Protein AF-A0A2A5VFY0-F1 (afdb_monomer_lite)

Secondary structure (DSSP, 8-state):
---------PPP-------HHHHHHHHHHHHHHHHHHHHHHHHHHHHHHHHHHHHHHHHHHHHHHHHHH-S-HHHHHHHHHHHHHHHHHHTT--SS---SHHHHHHHHHHHHTTTS-HHHHHHHHHHHHHHHH--SPPPHHHHHHHHHHHHHHHHHHHHHTTSSTT---GGG--TTS---PPTTEEE-TTS-EEETT--TT---------

Radius of gyration: 34.94 Å; chains: 1; bounding box: 93×77×106 Å

Structure (mmCIF, N/CA/C/O backbone):
data_AF-A0A2A5VFY0-F1
#
_entry.id   AF-A0A2A5VFY0-F1
#
loop_
_atom_site.group_PDB
_atom_site.id
_atom_site.type_symbol
_atom_site.label_atom_id
_atom_site.label_alt_id
_atom_site.label_comp_id
_atom_site.label_asym_id
_atom_site.label_entity_id
_atom_site.label_seq_id
_atom_site.pdbx_PDB_ins_code
_atom_site.Cartn_x
_atom_site.Cartn_y
_atom_site.Cartn_z
_atom_site.occupancy
_atom_site.B_iso_or_equiv
_atom_site.auth_seq_id
_atom_site.auth_comp_id
_atom_site.auth_asym_id
_atom_site.auth_atom_id
_atom_site.pdbx_PDB_model_num
ATOM 1 N N . LEU A 1 1 ? -60.913 -26.058 77.435 1.00 47.81 1 LEU A N 1
ATOM 2 C CA . LEU A 1 1 ? -60.357 -26.365 76.098 1.00 47.81 1 LEU A CA 1
ATOM 3 C C . LEU A 1 1 ? -60.275 -25.050 75.336 1.00 47.81 1 LEU A C 1
ATOM 5 O O . LEU A 1 1 ? -61.308 -24.524 74.950 1.00 47.81 1 LEU A O 1
ATOM 9 N N . ASN A 1 2 ? -59.082 -24.457 75.262 1.00 54.00 2 ASN A N 1
ATOM 10 C CA . ASN A 1 2 ? -58.844 -23.171 74.606 1.00 54.00 2 ASN A CA 1
ATOM 11 C C . ASN A 1 2 ? -58.402 -23.454 73.166 1.00 54.00 2 ASN A C 1
ATOM 13 O O . ASN A 1 2 ? -57.296 -23.943 72.966 1.00 54.00 2 ASN A O 1
ATOM 17 N N . ASN A 1 3 ? -59.297 -23.241 72.201 1.00 63.09 3 ASN A N 1
ATOM 18 C CA . ASN A 1 3 ? -59.134 -23.693 70.817 1.00 63.09 3 ASN A CA 1
ATOM 19 C C . ASN A 1 3 ? -59.093 -22.502 69.846 1.00 63.09 3 ASN A C 1
ATOM 21 O O . ASN A 1 3 ? -59.850 -22.441 68.879 1.00 63.09 3 ASN A O 1
ATOM 25 N N . THR A 1 4 ? -58.240 -21.518 70.131 1.00 67.94 4 THR A N 1
ATOM 26 C CA . THR A 1 4 ? -57.968 -20.411 69.210 1.00 67.94 4 THR A CA 1
ATOM 27 C C . THR A 1 4 ? -56.942 -20.849 68.157 1.00 67.94 4 THR A C 1
ATOM 29 O O . THR A 1 4 ? -55.832 -21.241 68.521 1.00 67.94 4 THR A O 1
ATOM 32 N N . PRO A 1 5 ? -57.278 -20.807 66.855 1.00 68.50 5 PRO A N 1
ATOM 33 C CA . PRO A 1 5 ? -56.340 -21.166 65.799 1.00 68.50 5 PRO A CA 1
ATOM 34 C C . PRO A 1 5 ? -55.241 -20.102 65.677 1.00 68.50 5 PRO A C 1
ATOM 36 O O . PRO A 1 5 ? -55.524 -18.915 65.517 1.00 68.50 5 PRO A O 1
ATOM 39 N N . VAL A 1 6 ? -53.981 -20.531 65.749 1.00 70.19 6 VAL A N 1
ATOM 40 C CA . VAL A 1 6 ? -52.814 -19.688 65.461 1.00 70.19 6 VAL A CA 1
ATOM 41 C C . VAL A 1 6 ? -52.632 -19.590 63.948 1.00 70.19 6 VAL A C 1
ATOM 43 O O . VAL A 1 6 ? -52.402 -20.589 63.270 1.00 70.19 6 VAL A O 1
ATOM 46 N N . ILE A 1 7 ? -52.782 -18.384 63.404 1.00 70.38 7 ILE A N 1
ATOM 47 C CA . ILE A 1 7 ? -52.588 -18.110 61.977 1.00 70.38 7 ILE A CA 1
ATOM 48 C C . ILE A 1 7 ? -51.090 -17.891 61.748 1.00 70.38 7 ILE A C 1
ATOM 50 O O . ILE A 1 7 ? -50.523 -16.918 62.242 1.00 70.38 7 ILE A O 1
ATOM 54 N N . PHE A 1 8 ? -50.448 -18.801 61.013 1.00 71.50 8 PHE A N 1
ATOM 55 C CA . PHE A 1 8 ? -49.058 -18.646 60.589 1.00 71.50 8 PHE A CA 1
ATOM 56 C C . PHE A 1 8 ? -49.028 -17.743 59.353 1.00 71.50 8 PHE A C 1
ATOM 58 O O . PHE A 1 8 ? -49.395 -18.160 58.254 1.00 71.50 8 PHE A O 1
ATOM 65 N N . LEU A 1 9 ? -48.651 -16.479 59.544 1.00 72.19 9 LEU A N 1
ATOM 66 C CA . LEU A 1 9 ? -48.348 -15.576 58.439 1.00 72.19 9 LEU A CA 1
ATOM 67 C C . LEU A 1 9 ? -47.062 -16.100 57.790 1.00 72.19 9 LEU A C 1
ATOM 69 O O . LEU A 1 9 ? -46.010 -16.089 58.424 1.00 72.19 9 LEU A O 1
ATOM 73 N N . GLY A 1 10 ? -47.170 -16.638 56.572 1.00 70.00 10 GLY A N 1
ATOM 74 C CA . GLY A 1 10 ? -46.010 -17.080 55.800 1.00 70.00 10 GLY A CA 1
ATOM 75 C C . GLY A 1 10 ? -44.975 -15.962 55.682 1.00 70.00 10 GLY A C 1
ATOM 76 O O . GLY A 1 10 ? -45.332 -14.781 55.699 1.00 70.00 10 GLY A O 1
ATOM 77 N N . GLU A 1 11 ? -43.702 -16.349 55.602 1.00 74.44 11 GLU A N 1
ATOM 78 C CA . GLU A 1 11 ? -42.571 -15.428 55.473 1.00 74.44 11 GLU A CA 1
ATOM 79 C C . GLU A 1 11 ? -42.873 -14.383 54.388 1.00 74.44 11 GLU A C 1
ATOM 81 O O . GLU A 1 11 ? -43.399 -14.752 53.329 1.00 74.44 11 GLU A O 1
ATOM 86 N N . PRO A 1 12 ? -42.611 -13.083 54.633 1.00 65.19 12 PRO A N 1
ATOM 87 C CA . PRO A 1 12 ? -42.894 -12.071 53.632 1.00 65.19 12 PRO A CA 1
ATOM 88 C C . PRO A 1 12 ? -42.136 -12.449 52.365 1.00 65.19 12 PRO A C 1
ATOM 90 O O . PRO A 1 12 ? -40.933 -12.705 52.410 1.00 65.19 12 PRO A O 1
ATOM 93 N N . ILE A 1 13 ? -42.846 -12.495 51.239 1.00 62.12 13 ILE A N 1
ATOM 94 C CA . ILE A 1 13 ? -42.215 -12.662 49.936 1.00 62.12 13 ILE A CA 1
ATOM 95 C C . ILE A 1 13 ? -41.353 -11.416 49.751 1.00 62.12 13 ILE A C 1
ATOM 97 O O . ILE A 1 13 ? -41.859 -10.345 49.414 1.00 62.12 13 ILE A O 1
ATOM 101 N N . THR A 1 14 ? -40.060 -11.528 50.040 1.00 60.91 14 THR A N 1
ATOM 102 C CA . THR A 1 14 ? -39.082 -10.507 49.699 1.00 60.91 14 THR A CA 1
ATOM 103 C C . THR A 1 14 ? -38.998 -10.522 48.182 1.00 60.91 14 THR A C 1
ATOM 105 O O . THR A 1 14 ? -38.274 -11.309 47.575 1.00 60.91 14 THR A O 1
ATOM 108 N N . ALA A 1 15 ? -39.832 -9.702 47.538 1.00 60.16 15 ALA A N 1
ATOM 109 C CA . ALA A 1 15 ? -39.662 -9.378 46.135 1.00 60.16 15 ALA A CA 1
ATOM 110 C C . ALA A 1 15 ? -38.224 -8.878 46.012 1.00 60.16 15 ALA A C 1
ATOM 112 O O . ALA A 1 15 ? -37.903 -7.849 46.599 1.00 60.16 15 ALA A O 1
ATOM 113 N N . GLY A 1 16 ? -37.352 -9.678 45.390 1.00 60.25 16 GLY A N 1
ATOM 114 C CA . GLY A 1 16 ? -35.917 -9.431 45.375 1.00 60.25 16 GLY A CA 1
ATOM 115 C C . GLY A 1 16 ? -35.663 -7.998 44.940 1.00 60.25 16 GLY A C 1
ATOM 116 O O . GLY A 1 16 ? -35.864 -7.668 43.772 1.00 60.25 16 GLY A O 1
ATOM 117 N N . GLU A 1 17 ? -35.289 -7.146 45.893 1.00 59.53 17 GLU A N 1
ATOM 118 C CA . GLU A 1 17 ? -34.988 -5.748 45.641 1.00 59.53 17 GLU A CA 1
ATOM 119 C C . GLU A 1 17 ? -33.703 -5.735 44.816 1.00 59.53 17 GLU A C 1
ATOM 121 O O . GLU A 1 17 ? -32.590 -5.736 45.343 1.00 59.53 17 GLU A O 1
ATOM 126 N N . THR A 1 18 ? -33.833 -5.809 43.491 1.00 62.03 18 THR A N 1
ATOM 127 C CA . THR A 1 18 ? -32.711 -5.556 42.599 1.00 62.03 18 THR A CA 1
ATOM 128 C C . THR A 1 18 ? -32.311 -4.112 42.843 1.00 62.03 18 THR A C 1
ATOM 130 O O . THR A 1 18 ? -33.003 -3.187 42.416 1.00 62.03 18 THR A O 1
ATOM 133 N N . SER A 1 19 ? -31.246 -3.936 43.623 1.00 73.94 19 SER A N 1
ATOM 134 C CA . SER A 1 19 ? -30.766 -2.633 44.055 1.00 73.94 19 SER A CA 1
ATOM 135 C C . SER A 1 19 ? -30.613 -1.708 42.849 1.00 73.94 19 SER A C 1
ATOM 137 O O . SER A 1 19 ? -30.007 -2.060 41.841 1.00 73.94 19 SER A O 1
ATOM 139 N N . PHE A 1 20 ? -31.146 -0.493 42.934 1.00 64.25 20 PHE A N 1
ATOM 140 C CA . PHE A 1 20 ? -30.974 0.517 41.887 1.00 64.25 20 PHE A CA 1
ATOM 141 C C . PHE A 1 20 ? -29.488 0.711 41.520 1.00 64.25 20 PHE A C 1
ATOM 143 O O . PHE A 1 20 ? -29.148 0.876 40.350 1.00 64.25 20 PHE A O 1
ATOM 150 N N . TRP A 1 21 ? -28.596 0.547 42.502 1.00 64.88 21 TRP A N 1
ATOM 151 C CA . TRP A 1 21 ? -27.146 0.544 42.325 1.00 64.88 21 TRP A CA 1
ATOM 152 C C . TRP A 1 21 ? -26.624 -0.619 41.476 1.00 64.88 21 TRP A C 1
ATOM 154 O O . TRP A 1 21 ? -25.707 -0.417 40.681 1.00 64.88 21 TRP A O 1
ATOM 164 N N . THR A 1 22 ? -27.192 -1.827 41.591 1.00 80.00 22 THR A N 1
ATOM 165 C CA . THR A 1 22 ? -26.797 -2.955 40.730 1.00 80.00 22 THR A CA 1
ATOM 166 C C . THR A 1 22 ? -27.289 -2.749 39.303 1.00 80.00 22 THR A C 1
ATOM 168 O O . THR A 1 22 ? -26.551 -3.046 38.366 1.00 80.00 22 THR A O 1
ATOM 171 N N . TRP A 1 23 ? -28.471 -2.156 39.117 1.00 75.38 23 TRP A N 1
ATOM 172 C CA . TRP A 1 23 ? -28.968 -1.806 37.786 1.00 75.38 23 TRP A CA 1
ATOM 173 C C . TRP A 1 23 ? -28.123 -0.708 37.123 1.00 75.38 23 TRP A C 1
ATOM 175 O O . TRP A 1 23 ? -27.709 -0.865 35.978 1.00 75.38 23 TRP A O 1
ATOM 185 N N . GLN A 1 24 ? -27.777 0.358 37.852 1.00 73.31 24 GLN A N 1
ATOM 186 C CA . GLN A 1 24 ? -26.871 1.409 37.368 1.00 73.31 24 GLN A CA 1
ATOM 187 C C . GLN A 1 24 ? -25.464 0.881 37.053 1.00 73.31 24 GLN A C 1
ATOM 189 O O . GLN A 1 24 ? -24.884 1.230 36.027 1.00 73.31 24 GLN A O 1
ATOM 194 N N . ALA A 1 25 ? -24.908 0.013 37.901 1.00 76.38 25 ALA A N 1
ATOM 195 C CA . ALA A 1 25 ? -23.610 -0.601 37.638 1.00 76.38 25 ALA A CA 1
ATOM 196 C C . ALA A 1 25 ? -23.648 -1.482 36.378 1.00 76.38 25 ALA A C 1
ATOM 198 O O . ALA A 1 25 ? -22.737 -1.422 35.552 1.00 76.38 25 ALA A O 1
ATOM 199 N N . MET A 1 26 ? -24.721 -2.257 36.187 1.00 75.31 26 MET A N 1
ATOM 200 C CA . MET A 1 26 ? -24.901 -3.089 34.997 1.00 75.31 26 MET A CA 1
ATOM 201 C C . MET A 1 26 ? -25.080 -2.275 33.713 1.00 75.31 26 MET A C 1
ATOM 203 O O . MET A 1 26 ? -24.541 -2.665 32.677 1.00 75.31 26 MET A O 1
ATOM 207 N N . THR A 1 27 ? -25.797 -1.150 33.753 1.00 76.44 27 THR A N 1
ATOM 208 C CA . THR A 1 27 ? -25.961 -0.291 32.571 1.00 76.44 27 THR A CA 1
ATOM 209 C C . THR A 1 27 ? -24.651 0.390 32.186 1.00 76.44 27 THR A C 1
ATOM 211 O O . THR A 1 27 ? -24.287 0.365 31.011 1.00 76.44 27 THR A O 1
ATOM 214 N N . ILE A 1 28 ? -23.892 0.916 33.153 1.00 80.81 28 ILE A N 1
ATOM 215 C CA . ILE A 1 28 ? -22.564 1.504 32.906 1.00 80.81 28 ILE A CA 1
ATOM 216 C C . ILE A 1 28 ? -21.605 0.453 32.335 1.00 80.81 28 ILE A C 1
ATOM 218 O O . ILE A 1 28 ? -20.920 0.720 31.347 1.00 80.81 28 ILE A O 1
ATOM 222 N N . LEU A 1 29 ? -21.591 -0.758 32.904 1.00 85.56 29 LEU A N 1
ATOM 223 C CA . LEU A 1 29 ? -20.788 -1.871 32.395 1.00 85.56 29 LEU A CA 1
ATOM 224 C C . LEU A 1 29 ? -21.187 -2.240 30.957 1.00 85.56 29 LEU A C 1
ATOM 226 O O . LEU A 1 29 ? -20.320 -2.430 30.106 1.00 85.56 29 LEU A O 1
ATOM 230 N N . GLY A 1 30 ? -22.489 -2.309 30.671 1.00 79.88 30 GLY A N 1
ATOM 231 C CA . GLY A 1 30 ? -23.007 -2.597 29.333 1.00 79.88 30 GLY A CA 1
ATOM 232 C C . GLY A 1 30 ? -22.590 -1.544 28.304 1.00 79.88 30 GLY A C 1
ATOM 233 O O . GLY A 1 30 ? -22.134 -1.891 27.214 1.00 79.88 30 GLY A O 1
ATOM 234 N N . ILE A 1 31 ? -22.663 -0.262 28.670 1.00 82.75 31 ILE A N 1
ATOM 235 C CA . ILE A 1 31 ? -22.201 0.845 27.824 1.00 82.75 31 ILE A CA 1
ATOM 236 C C . ILE A 1 31 ? -20.687 0.741 27.598 1.00 82.75 31 ILE A C 1
ATOM 238 O O . ILE A 1 31 ? -20.243 0.789 26.450 1.00 82.75 31 ILE A O 1
ATOM 242 N N . ALA A 1 32 ? -19.893 0.526 28.649 1.00 78.62 32 ALA A N 1
ATOM 243 C CA . ALA A 1 32 ? -18.441 0.393 28.539 1.00 78.62 32 ALA A CA 1
ATOM 244 C C . ALA A 1 32 ? -18.028 -0.780 27.632 1.00 78.62 32 ALA A C 1
ATOM 246 O O . ALA A 1 32 ? -17.171 -0.618 26.761 1.00 78.62 32 ALA A O 1
ATOM 247 N N . LEU A 1 33 ? -18.681 -1.939 27.771 1.00 83.00 33 LEU A N 1
ATOM 248 C CA . LEU A 1 33 ? -18.460 -3.097 26.902 1.00 83.00 33 LEU A CA 1
ATOM 249 C C . LEU A 1 33 ? -18.851 -2.813 25.450 1.00 83.00 33 LEU A C 1
ATOM 251 O O . LEU A 1 33 ? -18.141 -3.235 24.540 1.00 83.00 33 LEU A O 1
ATOM 255 N N . SER A 1 34 ? -19.934 -2.066 25.215 1.00 72.62 34 SER A N 1
ATOM 256 C CA . SER A 1 34 ? -20.339 -1.684 23.859 1.00 72.62 34 SER A CA 1
ATOM 257 C C . SER A 1 34 ? -19.299 -0.786 23.177 1.00 72.62 34 SER A C 1
ATOM 259 O O . SER A 1 34 ? -18.923 -1.043 22.033 1.00 72.62 34 SER A O 1
ATOM 261 N N . PHE A 1 35 ? -18.750 0.201 23.896 1.00 76.94 35 PHE A N 1
ATOM 262 C CA . PHE A 1 35 ? -17.676 1.051 23.384 1.00 76.94 35 PHE A CA 1
ATOM 263 C C . PHE A 1 35 ? -16.393 0.256 23.146 1.00 76.94 35 PHE A C 1
ATOM 265 O O . PHE A 1 35 ? -15.783 0.402 22.090 1.00 76.94 35 PHE A O 1
ATOM 272 N N . ALA A 1 36 ? -16.011 -0.628 24.069 1.00 75.69 36 ALA A N 1
ATOM 273 C CA . ALA A 1 36 ? -14.854 -1.501 23.891 1.00 75.69 36 ALA A CA 1
ATOM 274 C C . ALA A 1 36 ? -15.006 -2.411 22.659 1.00 75.69 36 ALA A C 1
ATOM 276 O O . ALA A 1 36 ? -14.057 -2.571 21.893 1.00 75.69 36 ALA A O 1
ATOM 277 N N . ALA A 1 37 ? -16.203 -2.955 22.420 1.00 79.44 37 ALA A N 1
ATOM 278 C CA . ALA A 1 37 ? -16.493 -3.768 21.243 1.00 79.44 37 ALA A CA 1
ATOM 279 C C . ALA A 1 37 ? -16.437 -2.951 19.943 1.00 79.44 37 ALA A C 1
ATOM 281 O O . ALA A 1 37 ? -15.860 -3.414 18.961 1.00 79.44 37 ALA A O 1
ATOM 282 N N . LEU A 1 38 ? -16.980 -1.728 19.932 1.00 76.81 38 LEU A N 1
ATOM 283 C CA . LEU A 1 38 ? -16.901 -0.828 18.777 1.00 76.81 38 LEU A CA 1
ATOM 284 C C . LEU A 1 38 ? -15.455 -0.432 18.468 1.00 76.81 38 LEU A C 1
ATOM 286 O O . LEU A 1 38 ? -15.021 -0.556 17.324 1.00 76.81 38 LEU A O 1
ATOM 290 N N . ILE A 1 39 ? -14.690 -0.021 19.481 1.00 79.38 39 ILE A N 1
ATOM 291 C CA . ILE A 1 39 ? -13.267 0.311 19.339 1.00 79.38 39 ILE A CA 1
ATOM 292 C C . ILE A 1 39 ? -12.493 -0.915 18.852 1.00 79.38 39 ILE A C 1
ATOM 294 O O . ILE A 1 39 ? -11.732 -0.808 17.895 1.00 79.38 39 ILE A O 1
ATOM 298 N N . GLY A 1 40 ? -12.729 -2.089 19.440 1.00 74.56 40 GLY A N 1
ATOM 299 C CA . GLY A 1 40 ? -12.111 -3.345 19.018 1.00 74.56 40 GLY A CA 1
ATOM 300 C C . GLY A 1 40 ? -12.443 -3.711 17.570 1.00 74.56 40 GLY A C 1
ATOM 301 O O . GLY A 1 40 ? -11.553 -4.098 16.816 1.00 74.56 40 GLY A O 1
ATOM 302 N N . ALA A 1 41 ? -13.693 -3.523 17.140 1.00 74.88 41 ALA A N 1
ATOM 303 C CA . ALA A 1 41 ? -14.114 -3.757 15.762 1.00 74.88 41 ALA A CA 1
ATOM 304 C C . ALA A 1 41 ? -13.451 -2.777 14.780 1.00 74.88 41 ALA A C 1
ATOM 306 O O . ALA A 1 41 ? -12.991 -3.198 13.717 1.00 74.88 41 ALA A O 1
ATOM 307 N N . ILE A 1 42 ? -13.360 -1.493 15.139 1.00 71.94 42 ILE A N 1
ATOM 308 C CA . ILE A 1 42 ? -12.667 -0.468 14.346 1.00 71.94 42 ILE A CA 1
ATOM 309 C C . ILE A 1 42 ? -11.168 -0.787 14.267 1.00 71.94 42 ILE A C 1
ATOM 311 O O . ILE A 1 42 ? -10.605 -0.822 13.176 1.00 71.94 42 ILE A O 1
ATOM 315 N N . MET A 1 43 ? -10.523 -1.100 15.395 1.00 73.38 43 MET A N 1
ATOM 316 C CA . MET A 1 43 ? -9.111 -1.490 15.444 1.00 73.38 43 MET A CA 1
ATOM 317 C C . MET A 1 43 ? -8.833 -2.738 14.609 1.00 73.38 43 MET A C 1
ATOM 319 O O . MET A 1 43 ? -7.844 -2.773 13.883 1.00 73.38 43 MET A O 1
ATOM 323 N N . TYR A 1 44 ? -9.704 -3.746 14.675 1.00 73.56 44 TYR A N 1
ATOM 324 C CA . TYR A 1 44 ? -9.566 -4.965 13.885 1.00 73.56 44 TYR A CA 1
ATOM 325 C C . TYR A 1 44 ? -9.677 -4.686 12.383 1.00 73.56 44 TYR A C 1
ATOM 327 O O . TYR A 1 44 ? -8.837 -5.153 11.612 1.00 73.56 44 TYR A O 1
ATOM 335 N N . ARG A 1 45 ? -10.662 -3.881 11.960 1.00 71.50 45 ARG A N 1
ATOM 336 C CA . ARG A 1 45 ? -10.788 -3.446 10.558 1.00 71.50 45 ARG A CA 1
ATOM 337 C C . ARG A 1 45 ? -9.532 -2.705 10.100 1.00 71.50 45 ARG A C 1
ATOM 339 O O . ARG A 1 45 ? -8.914 -3.118 9.121 1.00 71.50 45 ARG A O 1
ATOM 346 N N . ASN A 1 46 ? -9.088 -1.722 10.878 1.00 67.75 46 ASN A N 1
ATOM 347 C CA . ASN A 1 46 ? -7.888 -0.939 10.584 1.00 67.75 46 ASN A CA 1
ATOM 348 C C . ASN A 1 46 ? -6.619 -1.809 10.537 1.00 67.75 46 ASN A C 1
ATOM 350 O O . ASN A 1 46 ? -5.751 -1.591 9.697 1.00 67.75 46 ASN A O 1
ATOM 354 N N . TYR A 1 47 ? -6.491 -2.812 11.411 1.00 71.31 47 TYR A N 1
ATOM 355 C CA . TYR A 1 47 ? -5.360 -3.745 11.417 1.00 71.31 47 TYR A CA 1
ATOM 356 C C . TYR A 1 47 ? -5.319 -4.598 10.143 1.00 71.31 47 TYR A C 1
ATOM 358 O O . TYR A 1 47 ? -4.267 -4.757 9.518 1.00 71.31 47 TYR A O 1
ATOM 366 N N . VAL A 1 48 ? -6.475 -5.122 9.726 1.00 71.06 48 VAL A N 1
ATOM 367 C CA . VAL A 1 48 ? -6.595 -5.919 8.500 1.00 71.06 48 VAL A CA 1
ATOM 368 C C . VAL A 1 48 ? -6.310 -5.070 7.259 1.00 71.06 48 VAL A C 1
ATOM 370 O O . VAL A 1 48 ? -5.658 -5.563 6.337 1.00 71.06 48 VAL A O 1
ATOM 373 N N . GLU A 1 49 ? -6.751 -3.813 7.233 1.00 67.88 49 GLU A N 1
ATOM 374 C CA . GLU A 1 49 ? -6.467 -2.865 6.149 1.00 67.88 49 GLU A CA 1
ATOM 375 C C . GLU A 1 49 ? -4.978 -2.503 6.075 1.00 67.88 49 GLU A C 1
ATOM 377 O O . GLU A 1 49 ? -4.369 -2.655 5.015 1.00 67.88 49 GLU A O 1
ATOM 382 N N . ARG A 1 50 ? -4.341 -2.165 7.205 1.00 69.12 50 ARG A N 1
ATOM 383 C CA . ARG A 1 50 ? -2.895 -1.869 7.275 1.00 69.12 50 ARG A CA 1
ATOM 384 C C . ARG A 1 50 ? -2.041 -3.013 6.739 1.00 69.12 50 ARG A C 1
ATOM 386 O O . ARG A 1 50 ? -1.162 -2.799 5.908 1.00 69.12 50 ARG A O 1
ATOM 393 N N . ARG A 1 51 ? -2.349 -4.252 7.138 1.00 74.69 51 ARG A N 1
ATOM 394 C CA . ARG A 1 51 ? -1.611 -5.444 6.689 1.00 74.69 51 ARG A CA 1
ATOM 395 C C . ARG A 1 51 ? -1.715 -5.671 5.178 1.00 74.69 51 ARG A C 1
ATOM 397 O O . ARG A 1 51 ? -0.860 -6.336 4.601 1.00 74.69 51 ARG A O 1
ATOM 404 N N . ARG A 1 52 ? -2.778 -5.192 4.524 1.00 74.06 52 ARG A N 1
ATOM 405 C CA . ARG A 1 52 ? -2.925 -5.293 3.062 1.00 74.06 52 ARG A CA 1
ATOM 406 C C . ARG A 1 52 ? -1.995 -4.310 2.362 1.00 74.06 52 ARG A C 1
ATOM 408 O O . ARG A 1 52 ? -1.263 -4.727 1.471 1.00 74.06 52 ARG A O 1
ATOM 415 N N . ILE A 1 53 ? -1.998 -3.056 2.801 1.00 76.38 53 ILE A N 1
ATOM 416 C CA . ILE A 1 53 ? -1.184 -1.992 2.202 1.00 76.38 53 ILE A CA 1
ATOM 417 C C . ILE A 1 53 ? 0.310 -2.287 2.400 1.00 76.38 53 ILE A C 1
ATOM 419 O O . ILE A 1 53 ? 1.099 -2.105 1.483 1.00 76.38 53 ILE A O 1
ATOM 423 N N . GLU A 1 54 ? 0.700 -2.840 3.550 1.00 80.88 54 GLU A N 1
ATOM 424 C CA . GLU A 1 54 ? 2.096 -3.193 3.842 1.00 80.88 54 GLU A CA 1
ATOM 425 C C . GLU A 1 54 ? 2.652 -4.291 2.916 1.00 80.88 54 GLU A C 1
ATOM 427 O O . GLU A 1 54 ? 3.765 -4.175 2.406 1.00 80.88 54 GLU A O 1
ATOM 432 N N . ILE A 1 55 ? 1.864 -5.335 2.628 1.00 83.12 55 ILE A N 1
ATOM 433 C CA . ILE A 1 55 ? 2.272 -6.396 1.688 1.00 83.12 55 ILE A CA 1
ATOM 434 C C . ILE A 1 55 ? 2.345 -5.850 0.257 1.00 83.12 55 ILE A C 1
ATOM 436 O O . ILE A 1 55 ? 3.275 -6.175 -0.479 1.00 83.12 55 ILE A O 1
ATOM 440 N N . LEU A 1 56 ? 1.385 -5.005 -0.128 1.00 83.94 56 LEU A N 1
ATOM 441 C CA . LEU A 1 56 ? 1.366 -4.361 -1.439 1.00 83.94 56 LEU A CA 1
ATOM 442 C C . LEU A 1 56 ? 2.589 -3.456 -1.637 1.00 83.94 56 LEU A C 1
ATOM 444 O O . LEU A 1 56 ? 3.260 -3.543 -2.666 1.00 83.94 56 LEU A O 1
ATOM 448 N N . ARG A 1 57 ? 2.940 -2.668 -0.611 1.00 85.12 57 ARG A N 1
ATOM 449 C CA . ARG A 1 57 ? 4.182 -1.890 -0.573 1.00 85.12 57 ARG A CA 1
ATOM 450 C C . ARG A 1 57 ? 5.403 -2.785 -0.734 1.00 85.12 57 ARG A C 1
ATOM 452 O O . ARG A 1 57 ? 6.299 -2.423 -1.489 1.00 85.12 57 ARG A O 1
ATOM 459 N N . GLY A 1 58 ? 5.432 -3.941 -0.071 1.00 86.12 58 GLY A N 1
ATOM 460 C CA . GLY A 1 58 ? 6.497 -4.937 -0.215 1.00 86.12 58 GLY A CA 1
ATOM 461 C C . GLY A 1 58 ? 6.710 -5.373 -1.667 1.00 86.12 58 GLY A C 1
ATOM 462 O O . GLY A 1 58 ? 7.808 -5.226 -2.190 1.00 86.12 58 GLY A O 1
ATOM 463 N N . ILE A 1 59 ? 5.646 -5.798 -2.357 1.00 86.44 59 ILE A N 1
ATOM 464 C CA . ILE A 1 59 ? 5.713 -6.240 -3.766 1.00 86.44 59 ILE A CA 1
ATOM 465 C C . ILE A 1 59 ? 6.222 -5.122 -4.686 1.00 86.44 59 ILE A C 1
ATOM 467 O O . ILE A 1 59 ? 7.070 -5.356 -5.553 1.00 86.44 59 ILE A O 1
ATOM 471 N N . LEU A 1 60 ? 5.719 -3.899 -4.499 1.00 86.81 60 LEU A N 1
ATOM 472 C CA . LEU A 1 60 ? 6.137 -2.746 -5.297 1.00 86.81 60 LEU A CA 1
ATOM 473 C C . LEU A 1 60 ? 7.590 -2.345 -4.999 1.00 86.81 60 LEU A C 1
ATOM 475 O O . LEU A 1 60 ? 8.337 -2.025 -5.921 1.00 86.81 60 LEU A O 1
ATOM 479 N N . THR A 1 61 ? 8.027 -2.446 -3.741 1.00 90.25 61 THR A N 1
ATOM 480 C CA . THR A 1 61 ? 9.413 -2.169 -3.325 1.00 90.25 61 THR A CA 1
ATOM 481 C C . THR A 1 61 ? 10.387 -3.196 -3.899 1.00 90.25 61 THR A C 1
ATOM 483 O O . THR A 1 61 ? 11.432 -2.820 -4.426 1.00 90.25 61 THR A O 1
ATOM 486 N N . ASP A 1 62 ? 10.031 -4.479 -3.874 1.00 89.44 62 ASP A N 1
ATOM 487 C CA . ASP A 1 62 ? 10.837 -5.551 -4.465 1.00 89.44 62 ASP A CA 1
ATOM 488 C C . ASP A 1 62 ? 10.987 -5.362 -5.977 1.00 89.44 62 ASP A C 1
ATOM 490 O O . ASP A 1 62 ? 12.066 -5.554 -6.544 1.00 89.44 62 ASP A O 1
ATOM 494 N N . SER A 1 63 ? 9.907 -4.938 -6.632 1.00 88.25 63 SER A N 1
ATOM 495 C CA . SER A 1 63 ? 9.893 -4.653 -8.068 1.00 88.25 63 SER A CA 1
ATOM 496 C C . SER A 1 63 ? 10.747 -3.431 -8.402 1.00 88.25 63 SER A C 1
ATOM 498 O O . SER A 1 63 ? 11.541 -3.481 -9.336 1.00 88.25 63 SER A O 1
ATOM 500 N N . LEU A 1 64 ? 10.670 -2.370 -7.592 1.00 89.25 64 LEU A N 1
ATOM 501 C CA . LEU A 1 64 ? 11.528 -1.192 -7.709 1.00 89.25 64 LEU A CA 1
ATOM 502 C C . LEU A 1 64 ? 13.012 -1.552 -7.556 1.00 89.25 64 LEU A C 1
ATOM 504 O O . LEU A 1 64 ? 13.846 -1.095 -8.335 1.00 89.25 64 LEU A O 1
ATOM 508 N N . MET A 1 65 ? 13.353 -2.371 -6.559 1.00 88.25 65 MET A N 1
ATOM 509 C CA . MET A 1 65 ? 14.729 -2.825 -6.341 1.00 88.25 65 MET A CA 1
ATOM 510 C C . MET A 1 65 ? 15.226 -3.684 -7.505 1.00 88.25 65 MET A C 1
ATOM 512 O O . MET A 1 65 ? 16.343 -3.489 -7.979 1.00 88.25 65 MET A O 1
ATOM 516 N N . SER A 1 66 ? 14.375 -4.576 -8.013 1.00 86.62 66 SER A N 1
ATOM 517 C CA . SER A 1 66 ? 14.674 -5.401 -9.188 1.00 86.62 66 SER A CA 1
ATOM 518 C C . SER A 1 66 ? 14.893 -4.541 -10.435 1.00 86.62 66 SER A C 1
ATOM 520 O O . SER A 1 66 ? 15.802 -4.809 -11.213 1.00 86.62 66 SER A O 1
ATOM 522 N N . LEU A 1 67 ? 14.124 -3.463 -10.599 1.00 85.38 67 LEU A N 1
ATOM 523 C CA . LEU A 1 67 ? 14.228 -2.558 -11.744 1.00 85.38 67 LEU A CA 1
ATOM 524 C C . LEU A 1 67 ? 15.501 -1.703 -11.699 1.00 85.38 67 LEU A C 1
ATOM 526 O O . LEU A 1 67 ? 16.066 -1.368 -12.734 1.00 85.38 67 LEU A O 1
ATOM 530 N N . LYS A 1 68 ? 15.970 -1.371 -10.492 1.00 84.88 68 LYS A N 1
ATOM 531 C CA . LYS A 1 68 ? 17.250 -0.682 -10.280 1.00 84.88 68 LYS A CA 1
ATOM 532 C C . LYS A 1 68 ? 18.459 -1.590 -10.506 1.00 84.88 68 LYS A C 1
ATOM 534 O O . LYS A 1 68 ? 19.517 -1.093 -10.874 1.00 84.88 68 LYS A O 1
ATOM 539 N N . ALA A 1 69 ? 18.318 -2.888 -10.236 1.00 83.88 69 ALA A N 1
ATOM 540 C CA . ALA A 1 69 ? 19.413 -3.854 -10.297 1.00 83.88 69 ALA A CA 1
ATOM 541 C C . ALA A 1 69 ? 19.518 -4.589 -11.642 1.00 83.88 69 ALA A C 1
ATOM 543 O O . ALA A 1 69 ? 20.612 -5.000 -12.024 1.00 83.88 69 ALA A O 1
ATOM 544 N N . SER A 1 70 ? 18.398 -4.798 -12.336 1.00 71.06 70 SER A N 1
ATOM 545 C CA . SER A 1 70 ? 18.346 -5.582 -13.571 1.00 71.06 70 SER A CA 1
ATOM 546 C C . SER A 1 70 ? 18.431 -4.703 -14.816 1.00 71.06 70 SER A C 1
ATOM 548 O O . SER A 1 70 ? 17.968 -3.564 -14.843 1.00 71.06 70 SER A O 1
ATOM 550 N N . ASN A 1 71 ? 19.010 -5.272 -15.873 1.00 70.12 71 ASN A N 1
ATOM 551 C CA . ASN A 1 71 ? 18.950 -4.697 -17.215 1.00 70.12 71 ASN A CA 1
ATOM 552 C C . ASN A 1 71 ? 17.713 -5.191 -17.997 1.00 70.12 71 ASN A C 1
ATOM 554 O O . ASN A 1 71 ? 17.433 -4.707 -19.088 1.00 70.12 71 ASN A O 1
ATOM 558 N N . GLU A 1 72 ? 16.962 -6.147 -17.437 1.00 78.06 72 GLU A N 1
ATOM 559 C CA . GLU A 1 72 ? 15.775 -6.758 -18.042 1.00 78.06 72 GLU A CA 1
ATOM 560 C C . GLU A 1 72 ? 14.497 -6.102 -17.498 1.00 78.06 72 GLU A C 1
ATOM 562 O O . GLU A 1 72 ? 13.796 -6.621 -16.622 1.00 78.06 72 GLU A O 1
ATOM 567 N N . TYR A 1 73 ? 14.199 -4.914 -18.032 1.00 78.19 73 TYR A N 1
ATOM 568 C CA . TYR A 1 73 ? 13.019 -4.121 -17.671 1.00 78.19 73 TYR A CA 1
ATOM 569 C C . TYR A 1 73 ? 11.717 -4.920 -17.816 1.00 78.19 73 TYR A C 1
ATOM 571 O O . TYR A 1 73 ? 10.920 -4.982 -16.880 1.00 78.19 73 TYR A O 1
ATOM 579 N N . ILE A 1 74 ? 11.504 -5.543 -18.983 1.00 77.56 74 ILE A N 1
ATOM 580 C CA . ILE A 1 74 ? 10.226 -6.186 -19.330 1.00 77.56 74 ILE A CA 1
ATOM 581 C C . ILE A 1 74 ? 9.962 -7.352 -18.381 1.00 77.56 74 ILE A C 1
ATOM 583 O O . ILE A 1 74 ? 8.858 -7.483 -17.852 1.00 77.56 74 ILE A O 1
ATOM 587 N N . GLU A 1 75 ? 10.987 -8.160 -18.104 1.00 82.31 75 GLU A N 1
ATOM 588 C CA . GLU A 1 75 ? 10.876 -9.278 -17.171 1.00 82.31 75 GLU A CA 1
ATOM 589 C C . GLU A 1 75 ? 10.502 -8.789 -15.766 1.00 82.31 75 GLU A C 1
ATOM 591 O O . GLU A 1 75 ? 9.583 -9.329 -15.141 1.00 82.31 75 GLU A O 1
ATOM 596 N N . THR A 1 76 ? 11.154 -7.726 -15.289 1.00 85.06 76 THR A N 1
ATOM 597 C CA . THR A 1 76 ? 10.885 -7.149 -13.968 1.00 85.06 76 THR A CA 1
ATOM 598 C C . THR A 1 76 ? 9.465 -6.598 -13.856 1.00 85.06 76 THR A C 1
ATOM 600 O O . THR A 1 76 ? 8.763 -6.897 -12.885 1.00 85.06 76 THR A O 1
ATOM 603 N N . ILE A 1 77 ? 9.007 -5.835 -14.851 1.00 81.69 77 ILE A N 1
ATOM 604 C CA . ILE A 1 77 ? 7.643 -5.293 -14.887 1.00 81.69 77 ILE A CA 1
ATOM 605 C C . ILE A 1 77 ? 6.620 -6.432 -14.963 1.00 81.69 77 ILE A C 1
ATOM 607 O O . ILE A 1 77 ? 5.646 -6.454 -14.207 1.00 81.69 77 ILE A O 1
ATOM 611 N N . PHE A 1 78 ? 6.869 -7.454 -15.779 1.00 80.69 78 PHE A N 1
ATOM 612 C CA . PHE A 1 78 ? 5.973 -8.603 -15.881 1.00 80.69 78 PHE A CA 1
ATOM 613 C C . PHE A 1 78 ? 5.953 -9.457 -14.602 1.00 80.69 78 PHE A C 1
ATOM 615 O O . PHE A 1 78 ? 4.918 -10.017 -14.222 1.00 80.69 78 PHE A O 1
ATOM 622 N N . LYS A 1 79 ? 7.081 -9.556 -13.893 1.00 85.31 79 LYS A N 1
ATOM 623 C CA . LYS A 1 79 ? 7.153 -10.180 -12.567 1.00 85.31 79 LYS A CA 1
ATOM 624 C C . LYS A 1 79 ? 6.337 -9.391 -11.543 1.00 85.31 79 LYS A C 1
ATOM 626 O O . LYS A 1 79 ? 5.518 -10.004 -10.859 1.00 85.31 79 LYS A O 1
ATOM 631 N N . CYS A 1 80 ? 6.501 -8.068 -11.491 1.00 84.69 80 CYS A N 1
ATOM 632 C CA . CYS A 1 80 ? 5.706 -7.175 -10.644 1.00 84.69 80 CYS A CA 1
ATOM 633 C C . CYS A 1 80 ? 4.204 -7.404 -10.858 1.00 84.69 80 CYS A C 1
ATOM 635 O O . CYS A 1 80 ? 3.473 -7.691 -9.910 1.00 84.69 80 CYS A O 1
ATOM 637 N N . TYR A 1 81 ? 3.766 -7.398 -12.120 1.00 82.25 81 TYR A N 1
ATOM 638 C CA . TYR A 1 81 ? 2.384 -7.686 -12.504 1.00 82.25 81 TYR A CA 1
ATOM 639 C C . TYR A 1 81 ? 1.887 -9.031 -11.948 1.00 82.25 81 TYR A C 1
ATOM 641 O O . TYR A 1 81 ? 0.851 -9.091 -11.282 1.00 82.25 81 TYR A O 1
ATOM 649 N N . LYS A 1 82 ? 2.638 -10.121 -12.161 1.00 83.00 82 LYS A N 1
ATOM 650 C CA . LYS A 1 82 ? 2.261 -11.459 -11.667 1.00 83.00 82 LYS A CA 1
ATOM 651 C C . LYS A 1 82 ? 2.147 -11.502 -10.143 1.00 83.00 82 LYS A C 1
ATOM 653 O O . LYS A 1 82 ? 1.230 -12.141 -9.620 1.00 83.00 82 LYS A O 1
ATOM 658 N N . ASP A 1 83 ? 3.062 -10.847 -9.437 1.00 86.69 83 ASP A N 1
ATOM 659 C CA . ASP A 1 83 ? 3.076 -10.813 -7.975 1.00 86.69 83 ASP A CA 1
ATOM 660 C C . ASP A 1 83 ? 1.878 -10.008 -7.430 1.00 86.69 83 ASP A C 1
ATOM 662 O O . ASP A 1 83 ? 1.197 -10.470 -6.508 1.00 86.69 83 ASP A O 1
ATOM 666 N N . LEU A 1 84 ? 1.516 -8.892 -8.074 1.00 82.38 84 LEU A N 1
ATOM 667 C CA . LEU A 1 84 ? 0.306 -8.121 -7.764 1.00 82.38 84 LEU A CA 1
ATOM 668 C C . LEU A 1 84 ? -0.976 -8.928 -8.002 1.00 82.38 84 LEU A C 1
ATOM 670 O O . LEU A 1 84 ? -1.827 -9.019 -7.116 1.00 82.38 84 LEU A O 1
ATOM 674 N N . VAL A 1 85 ? -1.098 -9.593 -9.155 1.00 79.12 85 VAL A N 1
ATOM 675 C CA . VAL A 1 85 ? -2.256 -10.449 -9.467 1.00 79.12 85 VAL A CA 1
ATOM 676 C C . VAL A 1 85 ? -2.407 -11.574 -8.437 1.00 79.12 85 VAL A C 1
ATOM 678 O O . VAL A 1 85 ? -3.513 -11.840 -7.957 1.00 79.12 85 VAL A O 1
ATOM 681 N N . ARG A 1 86 ? -1.310 -12.232 -8.040 1.00 82.44 86 ARG A N 1
ATOM 682 C CA . ARG A 1 86 ? -1.328 -13.265 -6.987 1.00 82.44 86 ARG A CA 1
ATOM 683 C C . ARG A 1 86 ? -1.800 -12.701 -5.650 1.00 82.44 86 ARG A C 1
ATOM 685 O O . ARG A 1 86 ? -2.645 -13.316 -4.994 1.00 82.44 86 ARG A O 1
ATOM 692 N N . PHE A 1 87 ? -1.283 -11.539 -5.260 1.00 82.25 87 PHE A N 1
ATOM 693 C CA . PHE A 1 87 ? -1.660 -10.877 -4.017 1.00 82.25 87 PHE A CA 1
ATOM 694 C C . PHE A 1 87 ? -3.153 -10.545 -3.990 1.00 82.25 87 PHE A C 1
ATOM 696 O O . PHE A 1 87 ? -3.860 -10.931 -3.055 1.00 82.25 87 PHE A O 1
ATOM 703 N N . PHE A 1 88 ? -3.668 -9.918 -5.040 1.00 76.94 88 PHE A N 1
ATOM 704 C CA . PHE A 1 88 ? -5.070 -9.530 -5.108 1.00 76.94 88 PHE A CA 1
ATOM 705 C C . PHE A 1 88 ? -6.026 -10.734 -5.151 1.00 76.94 88 PHE A C 1
ATOM 707 O O . PHE A 1 88 ? -7.061 -10.724 -4.475 1.00 76.94 88 PHE A O 1
ATOM 714 N N . ARG A 1 89 ? -5.645 -11.827 -5.830 1.00 75.50 89 ARG A N 1
ATOM 715 C CA . ARG A 1 89 ? -6.374 -13.109 -5.774 1.00 75.50 89 ARG A CA 1
ATOM 716 C C . ARG A 1 89 ? -6.431 -13.682 -4.363 1.00 75.50 89 ARG A C 1
ATOM 718 O O . ARG A 1 89 ? -7.500 -14.096 -3.920 1.00 75.50 89 ARG A O 1
ATOM 725 N N . SER A 1 90 ? -5.311 -13.677 -3.638 1.00 75.69 90 SER A N 1
ATOM 726 C CA . SER A 1 90 ? -5.249 -14.206 -2.265 1.00 75.69 90 SER A 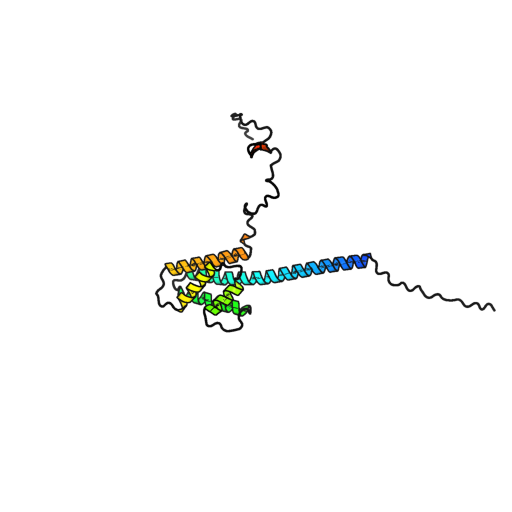CA 1
ATOM 727 C C . SER A 1 90 ? -6.169 -13.465 -1.284 1.00 75.69 90 SER A C 1
ATOM 729 O O . SER A 1 90 ? -6.573 -14.016 -0.263 1.00 75.69 90 SER A O 1
ATOM 731 N N . ARG A 1 91 ? -6.530 -12.215 -1.601 1.00 70.00 91 ARG A N 1
ATOM 732 C CA . ARG A 1 91 ? -7.377 -11.351 -0.770 1.00 70.00 91 ARG A CA 1
ATOM 733 C C . ARG A 1 91 ? -8.858 -11.370 -1.152 1.00 70.00 91 ARG A C 1
ATOM 735 O O . ARG A 1 91 ? -9.637 -10.657 -0.528 1.00 70.00 91 ARG A O 1
ATOM 742 N N . GLY A 1 92 ? -9.254 -12.179 -2.137 1.00 67.19 92 GLY A N 1
ATOM 743 C CA . GLY A 1 92 ? -10.650 -12.308 -2.563 1.00 67.19 92 GLY A CA 1
ATOM 744 C C . GLY A 1 92 ? -11.195 -11.097 -3.327 1.00 6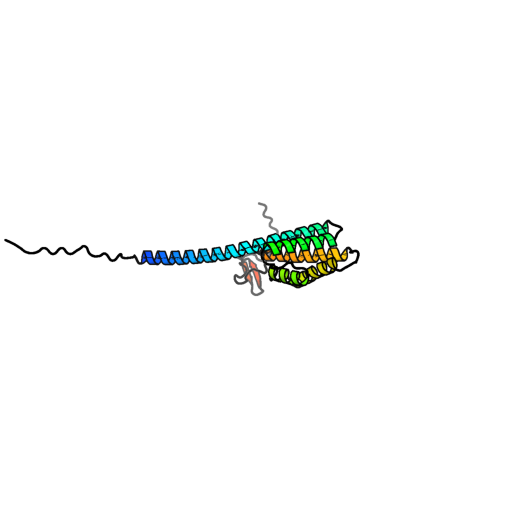7.19 92 GLY A C 1
ATOM 745 O O . GLY A 1 92 ? -12.389 -11.058 -3.609 1.00 67.19 92 GLY A O 1
ATOM 746 N N . ALA A 1 93 ? -10.338 -10.137 -3.694 1.00 61.41 93 ALA A N 1
ATOM 747 C CA . ALA A 1 93 ? -10.713 -9.000 -4.538 1.00 61.41 93 ALA A CA 1
ATOM 748 C C . ALA A 1 93 ? -10.925 -9.396 -6.007 1.00 61.41 93 ALA A C 1
ATOM 750 O O . ALA A 1 93 ? -11.457 -8.617 -6.786 1.00 61.41 93 ALA A O 1
ATOM 751 N N . MET A 1 94 ? -10.536 -10.617 -6.386 1.00 64.94 94 MET A N 1
ATOM 752 C CA . MET A 1 94 ? -10.588 -11.096 -7.764 1.00 64.94 94 MET A CA 1
ATOM 753 C C . MET A 1 94 ? -11.371 -12.412 -7.840 1.00 64.94 94 MET A C 1
ATOM 755 O O . MET A 1 94 ? -10.931 -13.431 -7.306 1.00 64.94 94 MET A O 1
ATOM 759 N N . LYS A 1 95 ? -12.541 -12.402 -8.496 1.00 55.06 95 LYS A N 1
ATOM 760 C CA . LYS A 1 95 ? -13.419 -13.585 -8.664 1.00 55.06 95 LYS A CA 1
ATOM 761 C C . LYS A 1 95 ? -13.170 -14.377 -9.961 1.00 55.06 95 LYS A C 1
ATOM 763 O O . LYS A 1 95 ? -13.637 -15.509 -10.061 1.00 55.06 95 LYS A O 1
ATOM 768 N N . LYS A 1 96 ? -12.451 -13.816 -10.943 1.00 55.44 96 LYS A N 1
ATOM 769 C CA . LYS A 1 96 ? -12.124 -14.433 -12.246 1.00 55.44 96 LYS A CA 1
ATOM 770 C C . LYS A 1 96 ? -10.633 -14.266 -12.579 1.00 55.44 96 LYS A C 1
ATOM 772 O O . LYS A 1 96 ? -9.953 -13.445 -11.971 1.00 55.44 96 LYS A O 1
ATOM 777 N N . VAL A 1 97 ? -10.121 -15.086 -13.503 1.00 53.00 97 VAL A N 1
ATOM 778 C CA . VAL A 1 97 ? -8.773 -14.931 -14.080 1.00 53.00 97 VAL A CA 1
ATOM 779 C C . VAL A 1 97 ? -8.806 -13.680 -14.948 1.00 53.00 97 VAL A C 1
ATOM 781 O O . VAL A 1 97 ? -9.510 -13.675 -15.949 1.00 53.00 97 VAL A O 1
ATOM 784 N N . TYR A 1 98 ? -8.108 -12.626 -14.538 1.00 55.00 98 TYR A N 1
ATOM 785 C CA . TYR A 1 98 ? -7.960 -11.445 -15.374 1.00 55.00 98 TYR A CA 1
ATOM 786 C C . TYR A 1 98 ? -6.992 -11.747 -16.508 1.00 55.00 98 TYR A C 1
ATOM 788 O O . TYR A 1 98 ? -5.883 -12.229 -16.272 1.00 55.00 98 TYR A O 1
ATOM 796 N N . GLU A 1 99 ? -7.439 -11.488 -17.728 1.00 55.75 99 GLU A N 1
ATOM 797 C CA . GLU A 1 99 ? -6.649 -11.705 -18.941 1.00 55.75 99 GLU A CA 1
ATOM 798 C C . GLU A 1 99 ? -6.169 -10.360 -19.518 1.00 55.75 99 GLU A C 1
ATOM 800 O O . GLU A 1 99 ? -5.156 -10.302 -20.224 1.00 55.75 99 GLU A O 1
ATOM 805 N N . THR A 1 100 ? -6.834 -9.252 -19.155 1.00 63.75 100 THR A N 1
ATOM 806 C CA . THR A 1 100 ? -6.654 -7.919 -19.759 1.00 63.75 100 THR A CA 1
ATOM 807 C C . THR A 1 100 ? -6.147 -6.855 -18.770 1.00 63.75 100 THR A C 1
ATOM 809 O O . THR A 1 100 ? -6.343 -6.957 -17.561 1.00 63.75 100 THR A O 1
ATOM 812 N N . THR A 1 101 ? -5.471 -5.819 -19.281 1.00 65.19 101 THR A N 1
ATOM 813 C CA . THR A 1 101 ? -4.889 -4.713 -18.488 1.00 65.19 101 THR A CA 1
ATOM 814 C C . THR A 1 101 ? -5.954 -3.864 -17.782 1.00 65.19 101 THR A C 1
ATOM 816 O O . THR A 1 101 ? -5.763 -3.466 -16.640 1.00 65.19 101 THR A O 1
ATOM 819 N N . ARG A 1 102 ? -7.113 -3.667 -18.419 1.00 71.38 102 ARG A N 1
ATOM 820 C CA . ARG A 1 102 ? -8.243 -2.865 -17.909 1.00 71.38 102 ARG A CA 1
ATOM 821 C C . ARG A 1 102 ? -8.891 -3.464 -16.658 1.00 71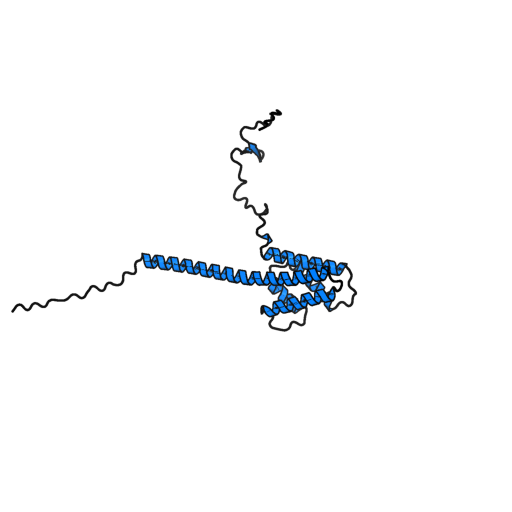.38 102 ARG A C 1
ATOM 823 O O . ARG A 1 102 ? -9.203 -2.791 -15.690 1.00 71.38 102 ARG A O 1
ATOM 830 N N . GLU A 1 103 ? -9.045 -4.778 -16.677 1.00 73.19 103 GLU A N 1
ATOM 831 C CA . GLU A 1 103 ? -9.530 -5.565 -15.549 1.00 73.19 103 GLU A CA 1
ATOM 832 C C . GLU A 1 103 ? -8.596 -5.493 -14.326 1.00 73.19 103 GLU A C 1
ATOM 834 O O . GLU A 1 103 ? -9.036 -5.505 -13.174 1.00 73.19 103 GLU A O 1
ATOM 839 N N . PHE A 1 104 ? -7.291 -5.431 -14.587 1.00 74.38 104 PHE A N 1
ATOM 840 C CA . PHE A 1 104 ? -6.275 -5.234 -13.564 1.00 74.38 104 PHE A 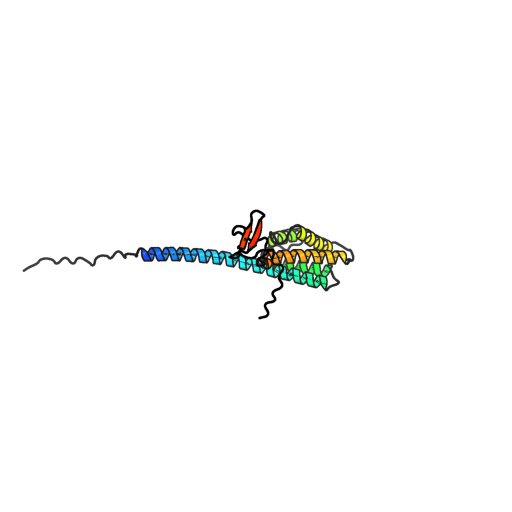CA 1
ATOM 841 C C . PHE A 1 104 ? -6.290 -3.797 -13.029 1.00 74.38 104 PHE A C 1
ATOM 843 O O . PHE A 1 104 ? -6.209 -3.612 -11.817 1.00 74.38 104 PHE A O 1
ATOM 850 N N . GLU A 1 105 ? -6.462 -2.808 -13.905 1.00 77.88 105 GLU A N 1
ATOM 851 C CA . GLU A 1 105 ? -6.625 -1.400 -13.546 1.00 77.88 105 GLU A CA 1
ATOM 852 C C . GLU A 1 105 ? -7.807 -1.183 -12.593 1.00 77.88 105 GLU A C 1
ATOM 854 O O . GLU A 1 105 ? -7.620 -0.595 -11.531 1.00 77.88 105 GLU A O 1
ATOM 859 N N . ASP A 1 106 ? -8.984 -1.739 -12.888 1.00 76.00 106 ASP A N 1
ATOM 860 C CA . ASP A 1 106 ? -10.156 -1.642 -12.006 1.00 76.00 106 ASP A CA 1
ATOM 861 C C . ASP A 1 106 ? -9.894 -2.255 -10.616 1.00 76.00 106 ASP A C 1
ATOM 863 O O . ASP A 1 106 ? -10.285 -1.698 -9.585 1.00 76.00 106 ASP A O 1
ATOM 867 N N . ALA A 1 107 ? -9.202 -3.398 -10.561 1.00 73.94 107 ALA A N 1
ATOM 868 C CA . ALA A 1 107 ? -8.871 -4.070 -9.305 1.00 73.94 107 ALA A CA 1
ATOM 869 C C . ALA A 1 107 ? -7.841 -3.284 -8.478 1.00 73.94 107 ALA A C 1
ATOM 871 O O . ALA A 1 107 ? -7.988 -3.156 -7.259 1.00 73.94 107 ALA A O 1
ATOM 872 N N . VAL A 1 108 ? -6.817 -2.740 -9.140 1.00 76.25 108 VAL A N 1
ATOM 873 C CA . VAL A 1 108 ? -5.799 -1.885 -8.523 1.00 76.25 108 VAL A CA 1
ATOM 874 C C . VAL A 1 108 ? -6.437 -0.593 -8.027 1.00 76.25 108 VAL A C 1
ATOM 876 O O . VAL A 1 108 ? -6.243 -0.257 -6.863 1.00 76.25 108 VAL A O 1
ATOM 879 N N . ASN A 1 109 ? -7.263 0.072 -8.837 1.00 77.44 109 ASN A N 1
ATOM 880 C CA . ASN A 1 109 ? -8.006 1.267 -8.440 1.00 77.44 109 ASN A CA 1
ATOM 881 C C . ASN A 1 109 ? -8.914 0.985 -7.242 1.00 77.44 109 ASN A C 1
ATOM 883 O O . ASN A 1 109 ? -8.898 1.740 -6.279 1.00 77.44 109 ASN A O 1
ATOM 887 N N . SER A 1 110 ? -9.641 -0.136 -7.216 1.00 75.88 110 SER A N 1
ATOM 888 C CA . SER A 1 110 ? -10.469 -0.494 -6.057 1.00 75.88 110 SER A CA 1
ATOM 889 C C . SER A 1 110 ? -9.658 -0.742 -4.777 1.00 75.88 110 SER A C 1
ATOM 891 O O . SER A 1 110 ? -10.189 -0.535 -3.686 1.00 75.88 110 SER A O 1
ATOM 893 N N . MET A 1 111 ? -8.417 -1.225 -4.880 1.00 71.38 111 MET A N 1
ATOM 894 C CA . MET A 1 111 ? -7.569 -1.554 -3.725 1.00 71.38 111 MET A CA 1
ATOM 895 C C . MET A 1 111 ? -6.658 -0.413 -3.279 1.00 71.38 111 MET A C 1
ATOM 897 O O . MET A 1 111 ? -6.302 -0.357 -2.103 1.00 71.38 111 MET A O 1
ATOM 901 N N . LEU A 1 112 ? -6.294 0.474 -4.200 1.00 70.62 112 LEU A N 1
ATOM 902 C CA . LEU A 1 112 ? -5.489 1.669 -3.963 1.00 70.62 112 LEU A CA 1
ATOM 903 C C . LEU A 1 112 ? -6.331 2.946 -3.870 1.00 70.62 112 LEU A C 1
ATOM 905 O O . LEU A 1 112 ? -5.767 4.014 -3.633 1.00 70.62 112 LEU A O 1
ATOM 909 N N . SER A 1 113 ? -7.657 2.848 -4.016 1.00 64.56 113 SER A N 1
ATOM 910 C CA . SER A 1 113 ? -8.591 3.969 -3.890 1.00 64.56 113 SER A CA 1
ATOM 911 C C . SER A 1 113 ? -8.351 4.717 -2.579 1.00 64.56 113 SER A C 1
ATOM 913 O O . SER A 1 113 ? -8.531 4.165 -1.494 1.00 64.56 113 SER A O 1
ATOM 915 N N . GLY A 1 114 ? -7.963 5.990 -2.688 1.00 65.44 114 GLY A N 1
ATOM 916 C CA . GLY A 1 114 ? -7.682 6.872 -1.551 1.00 65.44 114 GLY A CA 1
ATOM 917 C C . GLY A 1 114 ? -6.253 6.802 -1.000 1.00 65.44 114 GLY A C 1
ATOM 918 O O . GLY A 1 114 ? -5.959 7.501 -0.034 1.00 65.44 114 GLY A O 1
ATOM 919 N N . ILE A 1 115 ? -5.372 5.987 -1.592 1.00 69.44 115 ILE A N 1
ATOM 920 C CA . ILE A 1 115 ? -3.966 5.840 -1.188 1.00 69.44 115 ILE A CA 1
ATOM 921 C C . ILE A 1 115 ? -3.026 6.366 -2.269 1.00 69.44 115 ILE A C 1
ATOM 923 O O . ILE A 1 115 ? -2.185 7.209 -1.971 1.00 69.44 115 ILE A O 1
ATOM 927 N N . ALA A 1 116 ? -3.153 5.863 -3.499 1.00 72.00 116 ALA A N 1
ATOM 928 C CA . ALA A 1 116 ? -2.325 6.286 -4.624 1.00 72.00 116 ALA A CA 1
ATOM 929 C C . ALA A 1 116 ? -3.071 7.342 -5.456 1.00 72.00 116 ALA A C 1
ATOM 931 O O . ALA A 1 116 ? -4.272 7.175 -5.698 1.00 72.00 116 ALA A O 1
ATOM 932 N N . PRO A 1 117 ? -2.399 8.425 -5.878 1.00 73.44 117 PRO A N 1
ATOM 933 C CA . PRO A 1 117 ? -3.020 9.425 -6.726 1.00 73.44 117 PRO A CA 1
ATOM 934 C C . PRO A 1 117 ? -3.263 8.855 -8.137 1.00 73.44 117 PRO A C 1
ATOM 936 O O . PRO A 1 117 ? -2.490 8.014 -8.609 1.00 73.44 117 PRO A O 1
ATOM 939 N N . PRO A 1 118 ? -4.349 9.271 -8.811 1.00 73.94 118 PRO A N 1
ATOM 940 C CA . PRO A 1 118 ? -4.746 8.715 -10.102 1.00 73.94 118 PRO A CA 1
ATOM 941 C C . PRO A 1 118 ? -3.698 8.957 -11.196 1.00 73.94 118 PRO A C 1
ATOM 943 O O . PRO A 1 118 ? -3.522 8.096 -12.054 1.00 73.94 118 PRO A O 1
ATOM 946 N N . GLU A 1 119 ? -2.963 10.072 -11.142 1.00 77.25 119 GLU A N 1
ATOM 947 C CA . GLU A 1 119 ? -1.878 10.363 -12.084 1.00 77.25 119 GLU A CA 1
ATOM 948 C C . GLU A 1 119 ? -0.733 9.338 -12.033 1.00 77.25 119 GLU A C 1
ATOM 950 O O . GLU A 1 119 ? -0.238 8.914 -13.076 1.00 77.25 119 GLU A O 1
ATOM 955 N N . ASP A 1 120 ? -0.340 8.882 -10.842 1.00 75.88 120 ASP A N 1
ATOM 956 C CA . ASP A 1 120 ? 0.742 7.903 -10.696 1.00 75.88 120 ASP A CA 1
ATOM 957 C C . ASP A 1 120 ? 0.307 6.516 -11.171 1.00 75.88 120 ASP A C 1
ATOM 959 O O . ASP A 1 120 ? 1.110 5.753 -11.714 1.00 75.88 120 ASP A O 1
ATOM 963 N N . LEU A 1 121 ? -0.972 6.189 -10.969 1.00 79.12 121 LEU A N 1
ATOM 964 C CA . LEU A 1 121 ? -1.557 4.938 -11.436 1.00 79.12 121 LEU A CA 1
ATOM 965 C C . LEU A 1 121 ? -1.641 4.893 -12.963 1.00 79.12 121 LEU A C 1
ATOM 967 O O . LEU A 1 121 ? -1.314 3.861 -13.539 1.00 79.12 121 LEU A O 1
ATOM 971 N N . ASP A 1 122 ? -1.989 6.001 -13.618 1.00 82.50 122 ASP A N 1
ATOM 972 C CA . ASP A 1 122 ? -2.006 6.098 -15.083 1.00 82.50 122 ASP A CA 1
ATOM 973 C C . ASP A 1 122 ? -0.615 5.831 -15.682 1.00 82.50 122 ASP A C 1
ATOM 975 O O . ASP A 1 122 ? -0.445 4.961 -16.544 1.00 82.50 122 ASP A O 1
ATOM 979 N N . VAL A 1 123 ? 0.423 6.476 -15.130 1.00 79.69 123 VAL A N 1
ATOM 980 C CA . VAL A 1 123 ? 1.813 6.199 -15.524 1.00 79.69 123 VAL A CA 1
ATOM 981 C C . VAL A 1 123 ? 2.149 4.732 -15.268 1.00 79.69 123 VAL A C 1
ATOM 983 O O . VAL A 1 123 ? 2.716 4.075 -16.137 1.00 79.69 123 VAL A O 1
ATOM 986 N N . PHE A 1 124 ? 1.763 4.179 -14.122 1.00 78.06 124 PHE A N 1
ATOM 987 C CA . PHE A 1 124 ? 2.011 2.780 -13.793 1.00 78.06 124 PHE A CA 1
ATOM 988 C C . PHE A 1 124 ? 1.353 1.792 -14.771 1.00 78.06 124 PHE A C 1
ATOM 990 O O . PHE A 1 124 ? 1.991 0.812 -15.161 1.00 78.06 124 PHE A O 1
ATOM 997 N N . PHE A 1 125 ? 0.126 2.052 -15.232 1.00 81.81 125 PHE A N 1
ATOM 998 C CA . PHE A 1 125 ? -0.547 1.208 -16.225 1.00 81.81 125 PHE A CA 1
ATOM 999 C C . PHE A 1 125 ? 0.045 1.343 -17.624 1.00 81.81 125 PHE A C 1
ATOM 1001 O O . PHE A 1 125 ? 0.190 0.324 -18.307 1.00 81.81 125 PHE A O 1
ATOM 1008 N N . SER A 1 126 ? 0.480 2.546 -18.013 1.00 81.69 126 SER A N 1
ATOM 1009 C CA . SER A 1 126 ? 1.156 2.761 -19.298 1.00 81.69 126 SER A CA 1
ATOM 1010 C C . SER A 1 126 ? 2.412 1.889 -19.448 1.00 81.69 126 SER A C 1
ATOM 1012 O O . SER A 1 126 ? 2.660 1.336 -20.517 1.00 81.69 126 SER A O 1
ATOM 1014 N N . LEU A 1 127 ? 3.146 1.653 -18.351 1.00 78.94 127 LEU A N 1
ATOM 1015 C CA . LEU A 1 127 ? 4.338 0.794 -18.334 1.00 78.94 127 LEU A CA 1
ATOM 1016 C C . LEU A 1 127 ? 3.995 -0.684 -18.548 1.00 78.94 127 LEU A C 1
ATOM 1018 O O . LEU A 1 127 ? 4.764 -1.406 -19.175 1.00 78.94 127 LEU A O 1
ATOM 1022 N N . PHE A 1 128 ? 2.851 -1.158 -18.041 1.00 76.19 128 PHE A N 1
ATOM 1023 C CA . PHE A 1 128 ? 2.404 -2.533 -18.285 1.00 76.19 128 PHE A CA 1
ATOM 1024 C C . PHE A 1 128 ? 1.913 -2.737 -19.711 1.00 76.19 128 PHE A C 1
ATOM 1026 O O . PHE A 1 128 ? 2.137 -3.803 -20.283 1.00 76.19 128 PHE A O 1
ATOM 1033 N N . GLU A 1 129 ? 1.225 -1.744 -20.268 1.00 77.25 129 GLU A N 1
ATOM 1034 C CA . GLU A 1 129 ? 0.799 -1.772 -21.662 1.00 77.25 129 GLU A CA 1
ATOM 1035 C C . GLU A 1 129 ? 2.016 -1.786 -22.591 1.00 77.25 129 GLU A C 1
ATOM 1037 O O . GLU A 1 129 ? 2.116 -2.657 -23.458 1.00 77.25 129 GLU A O 1
ATOM 1042 N N . GLU A 1 130 ? 2.991 -0.913 -22.329 1.00 76.62 130 GLU A N 1
ATOM 1043 C CA . GLU A 1 130 ? 4.251 -0.864 -23.065 1.00 76.62 130 GLU A CA 1
ATOM 1044 C C . GLU A 1 130 ? 5.040 -2.174 -22.905 1.00 76.62 130 GLU A C 1
ATOM 1046 O O . GLU A 1 130 ? 5.423 -2.777 -23.900 1.00 76.62 130 GLU A O 1
ATOM 1051 N N . ALA A 1 131 ? 5.186 -2.714 -21.692 1.00 73.56 131 ALA A N 1
ATOM 1052 C CA . ALA A 1 131 ? 5.880 -3.988 -21.477 1.00 73.56 131 ALA A CA 1
ATOM 1053 C C . ALA A 1 131 ? 5.187 -5.205 -22.125 1.00 73.56 131 ALA A C 1
ATOM 1055 O O . ALA A 1 131 ? 5.835 -6.229 -22.340 1.00 73.56 131 ALA A O 1
ATOM 1056 N N . ARG A 1 132 ? 3.875 -5.137 -22.393 1.00 74.19 132 ARG A N 1
ATOM 1057 C CA . ARG A 1 132 ? 3.094 -6.255 -22.948 1.00 74.19 132 ARG A CA 1
ATOM 1058 C C . ARG A 1 132 ? 2.973 -6.214 -24.469 1.00 74.19 132 ARG A C 1
ATOM 1060 O O . ARG A 1 132 ? 2.860 -7.277 -25.076 1.00 74.19 132 ARG A O 1
ATOM 1067 N N . TYR A 1 133 ? 2.939 -5.022 -25.059 1.00 71.69 133 TYR A N 1
ATOM 1068 C CA . TYR A 1 133 ? 2.645 -4.837 -26.482 1.00 71.69 133 TYR A CA 1
ATOM 1069 C C . TYR A 1 133 ? 3.739 -4.098 -27.260 1.00 71.69 133 TYR A C 1
ATOM 1071 O O . TYR A 1 133 ? 3.636 -4.010 -28.482 1.00 71.69 133 TYR A O 1
ATOM 1079 N N . SER A 1 134 ? 4.763 -3.554 -26.596 1.00 65.94 134 SER A N 1
ATOM 1080 C CA . SER A 1 134 ? 5.879 -2.902 -27.283 1.00 65.94 134 SER A CA 1
ATOM 1081 C C . SER A 1 134 ? 6.940 -3.918 -27.692 1.00 65.94 134 SER A C 1
ATOM 1083 O O . SER A 1 134 ? 7.472 -4.645 -26.857 1.00 65.94 134 SER A O 1
ATOM 1085 N N . ASP A 1 135 ? 7.288 -3.903 -28.978 1.00 62.06 135 ASP A N 1
ATOM 1086 C CA . ASP A 1 135 ? 8.419 -4.644 -29.550 1.00 62.06 135 ASP A CA 1
ATOM 1087 C C . ASP A 1 135 ? 9.738 -3.827 -29.520 1.00 62.06 135 ASP A C 1
ATOM 1089 O O . ASP A 1 135 ? 10.721 -4.210 -30.155 1.00 62.06 135 ASP A O 1
ATOM 1093 N N . HIS A 1 136 ? 9.786 -2.676 -28.828 1.00 58.28 136 HIS A N 1
ATOM 1094 C CA . HIS A 1 136 ? 10.983 -1.822 -28.789 1.00 58.28 136 HIS A CA 1
ATOM 1095 C C . HIS A 1 136 ? 12.029 -2.307 -27.776 1.00 58.28 136 HIS A C 1
ATOM 1097 O O . HIS A 1 136 ? 11.713 -2.600 -26.622 1.00 58.28 136 HIS A O 1
ATOM 1103 N N . GLU A 1 137 ? 13.306 -2.285 -28.179 1.00 56.28 137 GLU A N 1
ATOM 1104 C CA . GLU A 1 137 ? 14.421 -2.311 -27.230 1.00 56.28 137 GLU A CA 1
ATOM 1105 C C . GLU A 1 137 ? 14.347 -1.078 -26.324 1.00 56.28 137 GLU A C 1
ATOM 1107 O O . GLU A 1 137 ? 14.233 0.064 -26.774 1.00 56.28 137 GLU A O 1
ATOM 1112 N N . ILE A 1 138 ? 14.370 -1.326 -25.021 1.00 58.59 138 ILE A N 1
ATOM 1113 C CA . ILE A 1 138 ? 14.082 -0.315 -24.011 1.00 58.59 138 ILE A CA 1
ATOM 1114 C C . ILE A 1 138 ? 15.321 0.524 -23.702 1.00 58.59 138 ILE A C 1
ATOM 1116 O O . ILE A 1 138 ? 16.387 -0.001 -23.386 1.00 58.59 138 ILE A O 1
ATOM 1120 N N . GLY A 1 139 ? 15.148 1.849 -23.742 1.00 67.94 139 GLY A N 1
ATOM 1121 C CA . GLY A 1 139 ? 16.150 2.831 -23.324 1.00 67.94 139 GLY A CA 1
ATOM 1122 C C . GLY A 1 139 ? 16.081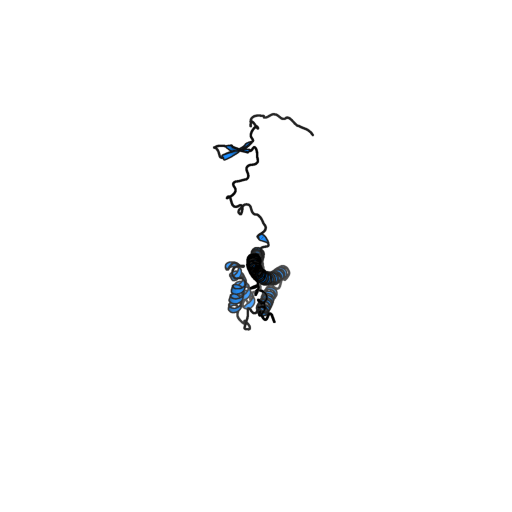 3.181 -21.831 1.00 67.94 139 GLY A C 1
ATOM 1123 O O . GLY A 1 139 ? 15.079 2.934 -21.156 1.00 67.94 139 GLY A O 1
ATOM 1124 N N . ALA A 1 140 ? 17.148 3.809 -21.321 1.00 73.94 140 ALA A N 1
ATOM 1125 C CA . ALA A 1 140 ? 17.265 4.248 -19.924 1.00 73.94 140 ALA A CA 1
ATOM 1126 C C . ALA A 1 140 ? 16.082 5.120 -19.461 1.00 73.94 140 ALA A C 1
ATOM 1128 O O . ALA A 1 140 ? 15.622 4.982 -18.330 1.00 73.94 140 ALA A O 1
ATOM 1129 N N . ASP A 1 141 ? 15.526 5.928 -20.364 1.00 80.44 141 ASP A N 1
ATOM 1130 C CA . ASP A 1 141 ? 14.441 6.864 -20.068 1.00 80.44 141 ASP A CA 1
ATOM 1131 C C . ASP A 1 141 ? 13.152 6.169 -19.597 1.00 80.44 141 ASP A C 1
ATOM 1133 O O . ASP A 1 141 ? 12.486 6.643 -18.676 1.00 80.44 141 ASP A O 1
ATOM 1137 N N . GLN A 1 142 ? 12.802 5.018 -20.183 1.00 76.25 142 GLN A N 1
ATOM 1138 C CA . GLN A 1 142 ? 11.590 4.279 -19.803 1.00 76.25 142 GLN A CA 1
ATOM 1139 C C . GLN A 1 142 ? 11.759 3.553 -18.470 1.00 76.25 142 GLN A C 1
ATOM 1141 O O . GLN A 1 142 ? 10.831 3.484 -17.659 1.00 76.25 142 GLN A O 1
ATOM 1146 N N . ARG A 1 143 ? 12.973 3.058 -18.200 1.00 78.81 143 ARG A N 1
ATOM 1147 C CA . ARG A 1 143 ? 13.321 2.496 -16.894 1.00 78.81 143 ARG A CA 1
ATOM 1148 C C . ARG A 1 143 ? 13.242 3.567 -15.813 1.00 78.81 143 ARG A C 1
ATOM 1150 O O . ARG A 1 143 ? 12.654 3.325 -14.763 1.00 78.81 143 ARG A O 1
ATOM 1157 N N . ASP A 1 144 ? 13.795 4.746 -16.066 1.00 85.19 144 ASP A N 1
ATOM 1158 C CA . ASP A 1 144 ? 13.818 5.830 -15.088 1.00 85.19 144 ASP A CA 1
ATOM 1159 C C . ASP A 1 144 ? 12.406 6.383 -14.831 1.00 85.19 144 ASP A C 1
ATOM 1161 O O . ASP A 1 144 ? 12.038 6.621 -13.677 1.00 85.19 144 ASP A O 1
ATOM 1165 N N . ARG A 1 145 ? 11.555 6.453 -15.865 1.00 83.56 145 ARG A N 1
ATOM 1166 C CA . ARG A 1 145 ? 10.119 6.744 -15.714 1.00 83.56 145 ARG A CA 1
ATOM 1167 C C . ARG A 1 145 ? 9.416 5.714 -14.827 1.00 83.56 145 ARG A C 1
ATOM 1169 O O . ARG A 1 145 ? 8.677 6.094 -13.919 1.00 83.56 145 ARG A O 1
ATOM 1176 N N . ALA A 1 146 ? 9.678 4.425 -15.039 1.00 78.81 146 ALA A N 1
ATOM 1177 C CA . ALA A 1 146 ? 9.113 3.355 -14.219 1.00 78.81 146 ALA A CA 1
ATOM 1178 C C . ALA A 1 146 ? 9.578 3.396 -12.762 1.00 78.81 146 ALA A C 1
ATOM 1180 O O . ALA A 1 146 ? 8.771 3.219 -11.847 1.00 78.81 146 ALA A O 1
ATOM 1181 N N . ILE A 1 147 ? 10.864 3.672 -12.539 1.00 85.62 147 ILE A N 1
ATOM 1182 C CA . ILE A 1 147 ? 11.429 3.879 -11.204 1.00 85.62 147 ILE A CA 1
ATOM 1183 C C . ILE A 1 147 ? 10.702 5.032 -10.510 1.00 85.62 147 ILE A C 1
ATOM 1185 O O . ILE A 1 147 ? 10.276 4.871 -9.367 1.00 85.62 147 ILE A O 1
ATOM 1189 N N . SER A 1 148 ? 10.519 6.157 -11.204 1.00 87.94 148 SER A N 1
ATOM 1190 C CA . SER A 1 148 ? 9.857 7.331 -10.637 1.00 87.94 148 SER A CA 1
ATOM 1191 C C . SER A 1 148 ? 8.393 7.058 -10.279 1.00 87.94 148 SER A C 1
ATOM 1193 O O . SER A 1 148 ? 7.966 7.413 -9.181 1.00 87.94 148 SER A O 1
ATOM 1195 N N . ALA A 1 149 ? 7.638 6.392 -11.157 1.00 84.62 149 ALA A N 1
ATOM 1196 C CA . ALA A 1 149 ? 6.235 6.055 -10.908 1.00 84.62 149 ALA A CA 1
ATOM 1197 C C . ALA A 1 149 ? 6.082 5.110 -9.704 1.00 84.62 149 ALA A C 1
ATOM 1199 O O . ALA A 1 149 ? 5.310 5.373 -8.783 1.00 84.62 149 ALA A O 1
ATOM 1200 N N . LEU A 1 150 ? 6.888 4.042 -9.654 1.00 85.31 150 LEU A N 1
ATOM 1201 C CA . LEU A 1 150 ? 6.892 3.103 -8.530 1.00 85.31 150 LEU A CA 1
ATOM 1202 C C . LEU A 1 150 ? 7.275 3.784 -7.211 1.00 85.31 150 LEU A C 1
ATOM 1204 O O . LEU A 1 150 ? 6.651 3.523 -6.183 1.00 85.31 150 LEU A O 1
ATOM 1208 N N . GLN A 1 151 ? 8.284 4.660 -7.224 1.00 89.88 151 GLN A N 1
ATOM 1209 C CA . GLN A 1 151 ? 8.694 5.418 -6.039 1.00 89.88 151 GLN A CA 1
ATOM 1210 C C . GLN A 1 151 ? 7.581 6.324 -5.521 1.00 89.88 151 GLN A C 1
ATOM 1212 O O . GLN A 1 151 ? 7.374 6.373 -4.307 1.00 89.88 151 GLN A O 1
ATOM 1217 N N . SER A 1 152 ? 6.861 6.997 -6.419 1.00 87.94 152 SER A N 1
ATOM 1218 C CA . SER A 1 152 ? 5.741 7.854 -6.040 1.00 87.94 152 SER A CA 1
ATOM 1219 C C . SER A 1 152 ? 4.639 7.040 -5.356 1.00 87.94 152 SER A C 1
ATOM 1221 O O . SER A 1 152 ? 4.312 7.295 -4.195 1.00 87.94 152 SER A O 1
ATOM 1223 N N . ILE A 1 153 ? 4.181 5.947 -5.981 1.00 83.38 153 ILE A N 1
ATOM 1224 C CA . ILE A 1 153 ? 3.143 5.068 -5.412 1.00 83.38 153 ILE A CA 1
ATOM 1225 C C . ILE A 1 153 ? 3.571 4.507 -4.046 1.00 83.38 153 ILE A C 1
ATOM 1227 O O . ILE A 1 153 ? 2.776 4.480 -3.104 1.00 83.38 153 ILE A O 1
ATOM 1231 N N . ILE A 1 154 ? 4.833 4.087 -3.897 1.00 86.88 154 ILE A N 1
ATOM 1232 C CA . ILE A 1 154 ? 5.374 3.599 -2.617 1.00 86.88 154 ILE A CA 1
ATOM 1233 C C . ILE A 1 154 ? 5.348 4.687 -1.542 1.00 86.88 154 ILE A C 1
ATOM 1235 O O . ILE A 1 154 ? 4.923 4.413 -0.417 1.00 86.88 154 ILE A O 1
ATOM 1239 N N . ASN A 1 155 ? 5.760 5.910 -1.877 1.00 87.62 155 ASN A N 1
ATOM 1240 C CA . ASN A 1 155 ? 5.742 7.040 -0.953 1.00 87.62 155 ASN A CA 1
ATOM 1241 C C . ASN A 1 155 ? 4.312 7.356 -0.486 1.00 87.62 155 ASN A C 1
ATOM 1243 O O . ASN A 1 155 ? 4.051 7.451 0.714 1.00 87.62 155 ASN A O 1
ATOM 1247 N N . HIS A 1 156 ? 3.366 7.418 -1.422 1.00 81.50 156 HIS A N 1
ATOM 1248 C CA . HIS A 1 156 ? 1.950 7.625 -1.129 1.00 81.50 156 HIS A CA 1
ATOM 1249 C C . HIS A 1 156 ? 1.367 6.517 -0.230 1.00 81.50 156 HIS A C 1
ATOM 1251 O O . HIS A 1 156 ? 0.688 6.808 0.759 1.00 81.50 156 HIS A O 1
ATOM 1257 N N . MET A 1 157 ? 1.716 5.248 -0.475 1.00 79.00 157 MET A N 1
ATOM 1258 C CA . MET A 1 157 ? 1.339 4.137 0.408 1.00 79.00 157 MET A CA 1
ATOM 1259 C C . MET A 1 157 ? 1.928 4.275 1.817 1.00 79.00 157 MET A C 1
ATOM 1261 O O . MET A 1 157 ? 1.203 4.076 2.794 1.00 79.00 157 MET A O 1
ATOM 1265 N N . SER A 1 158 ? 3.201 4.651 1.951 1.00 81.81 158 SER A N 1
ATOM 1266 C CA . SER A 1 158 ? 3.831 4.895 3.256 1.00 81.81 158 SER A CA 1
ATOM 1267 C C . SER A 1 158 ? 3.155 6.034 4.029 1.00 81.81 158 SER A C 1
ATOM 1269 O O . SER A 1 158 ? 2.878 5.894 5.224 1.00 81.81 158 SER A O 1
ATOM 1271 N N . ILE A 1 159 ? 2.795 7.125 3.347 1.00 79.19 159 ILE A N 1
ATOM 1272 C CA . ILE A 1 159 ? 2.043 8.236 3.945 1.00 79.19 159 ILE A CA 1
ATOM 1273 C C . ILE A 1 159 ? 0.660 7.758 4.415 1.00 79.19 159 ILE A C 1
ATOM 1275 O O . ILE A 1 159 ? 0.285 8.018 5.560 1.00 79.19 159 ILE A O 1
ATOM 1279 N N . SER A 1 160 ? -0.066 6.994 3.590 1.00 69.75 160 SER A N 1
ATOM 1280 C CA . SER A 1 160 ? -1.401 6.466 3.931 1.00 69.75 160 SER A CA 1
ATOM 1281 C C . SER A 1 160 ? -1.397 5.486 5.114 1.00 69.75 160 SER A C 1
ATOM 1283 O O . SER A 1 160 ? -2.330 5.459 5.916 1.00 69.75 160 SER A O 1
ATOM 1285 N N . LEU A 1 161 ? -0.314 4.717 5.280 1.00 69.31 161 LEU A N 1
ATOM 1286 C CA . LEU A 1 161 ? -0.098 3.827 6.424 1.00 69.31 161 LEU A CA 1
ATOM 1287 C C . LEU A 1 161 ? 0.148 4.598 7.732 1.00 69.31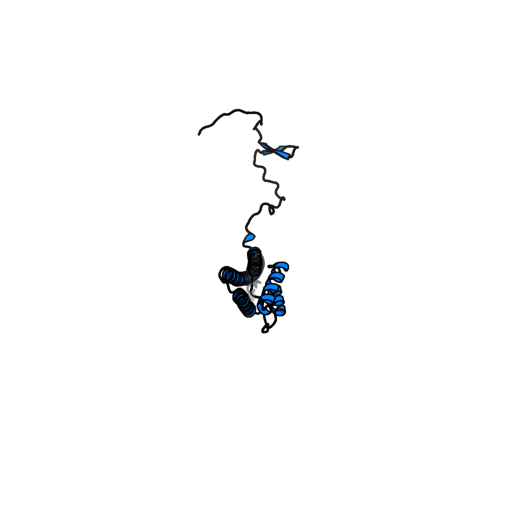 161 LEU A C 1
ATOM 1289 O O . LEU A 1 161 ? 0.131 4.006 8.816 1.00 69.31 161 LEU A O 1
ATOM 1293 N N . GLY A 1 162 ? 0.328 5.917 7.658 1.00 64.56 162 GLY A N 1
ATOM 1294 C CA . GLY A 1 162 ? 0.592 6.777 8.800 1.00 64.56 162 GLY A CA 1
ATOM 1295 C C . GLY A 1 162 ? 2.060 6.807 9.224 1.00 64.56 162 GLY A C 1
ATOM 1296 O O . GLY A 1 162 ? 2.336 7.339 10.295 1.00 64.56 162 GLY A O 1
ATOM 1297 N N . GLU A 1 163 ? 3.002 6.308 8.407 1.00 59.66 163 GLU A N 1
ATOM 1298 C CA . GLU A 1 163 ? 4.445 6.450 8.691 1.00 59.66 163 GLU A CA 1
ATOM 1299 C C . GLU A 1 163 ? 4.878 7.931 8.715 1.00 59.66 163 GLU A C 1
ATOM 1301 O O . GLU A 1 163 ? 5.836 8.274 9.399 1.00 59.66 163 GLU A O 1
ATOM 1306 N N . GLY A 1 164 ? 4.130 8.825 8.051 1.00 49.62 164 GLY A N 1
ATOM 1307 C CA . GLY A 1 164 ? 4.339 10.280 8.093 1.00 49.62 164 GLY A CA 1
ATOM 1308 C C . GLY A 1 164 ? 3.465 11.054 9.093 1.00 49.62 164 GLY A C 1
ATOM 1309 O O . GLY A 1 164 ? 3.747 12.216 9.372 1.00 49.62 164 GLY A O 1
ATOM 1310 N N . MET A 1 165 ? 2.425 10.441 9.675 1.00 49.09 165 MET A N 1
ATOM 1311 C CA . MET A 1 165 ? 1.423 11.145 10.505 1.00 49.09 165 MET A CA 1
ATOM 1312 C C . MET A 1 165 ? 1.924 11.484 11.925 1.00 49.09 165 MET A C 1
ATOM 1314 O O . MET A 1 165 ? 1.199 12.073 12.723 1.00 49.09 165 MET A O 1
ATOM 1318 N N . LEU A 1 166 ? 3.169 11.125 12.249 1.00 48.69 166 LEU A N 1
ATOM 1319 C CA . LEU A 1 166 ? 3.842 11.499 13.496 1.00 48.69 166 LEU A CA 1
ATOM 1320 C C . LEU A 1 166 ? 4.900 12.589 13.309 1.00 48.69 166 LEU A C 1
ATOM 1322 O O . LEU A 1 166 ? 5.540 12.974 14.289 1.00 48.69 166 LEU A O 1
ATOM 1326 N N . ASN A 1 167 ? 5.081 13.123 12.097 1.00 48.41 167 ASN A N 1
ATOM 1327 C CA . ASN A 1 167 ? 5.935 14.288 11.932 1.00 48.41 167 ASN A CA 1
ATOM 1328 C C . ASN A 1 167 ? 5.103 15.538 12.229 1.00 48.41 167 ASN A C 1
ATOM 1330 O O . ASN A 1 167 ? 4.302 15.992 11.417 1.00 48.41 167 ASN A O 1
ATOM 1334 N N . ARG A 1 168 ? 5.256 16.056 13.450 1.00 47.59 168 ARG A N 1
ATOM 1335 C CA . ARG A 1 168 ? 4.691 17.330 13.906 1.00 47.59 168 ARG A CA 1
ATOM 1336 C C . ARG A 1 168 ? 5.310 18.461 13.079 1.00 47.59 168 ARG A C 1
ATOM 1338 O O . ARG A 1 168 ? 6.273 19.086 13.505 1.00 47.59 168 ARG A O 1
ATOM 1345 N N . THR A 1 169 ? 4.829 18.683 11.864 1.00 52.50 169 THR A N 1
ATOM 1346 C CA . THR A 1 169 ? 5.250 19.829 11.055 1.00 52.50 169 THR A CA 1
ATOM 1347 C C . THR A 1 169 ? 4.514 21.068 11.559 1.00 52.50 169 THR A C 1
ATOM 1349 O O . THR A 1 169 ? 3.317 21.001 11.838 1.00 52.50 169 THR A O 1
ATOM 1352 N N . ALA A 1 170 ? 5.227 22.191 11.685 1.00 53.31 170 ALA A N 1
ATOM 1353 C CA . ALA A 1 170 ? 4.725 23.457 12.237 1.00 53.31 170 ALA A CA 1
ATOM 1354 C C . ALA A 1 170 ? 3.437 23.983 11.564 1.00 53.31 170 ALA A C 1
ATOM 1356 O O . ALA A 1 170 ? 2.705 24.764 12.156 1.00 53.31 170 ALA A O 1
ATOM 1357 N N . SER A 1 171 ? 3.107 23.514 10.356 1.00 57.00 171 SER A N 1
ATOM 1358 C CA . SER A 1 171 ? 1.853 23.825 9.659 1.00 57.00 171 SER A CA 1
ATOM 1359 C C . SER A 1 171 ? 0.596 23.221 10.301 1.00 57.00 171 SER A C 1
ATOM 1361 O O . SER A 1 171 ? -0.504 23.673 9.997 1.00 57.00 171 SER A O 1
ATOM 1363 N N . ASN A 1 172 ? 0.742 22.212 11.168 1.00 50.91 172 ASN A N 1
ATOM 1364 C CA . ASN A 1 172 ? -0.356 21.547 11.876 1.00 50.91 172 ASN A CA 1
ATOM 1365 C C . ASN A 1 172 ? -0.505 22.020 13.334 1.00 50.91 172 ASN A C 1
ATOM 1367 O O . ASN A 1 172 ? -1.283 21.432 14.092 1.00 50.91 172 ASN A O 1
ATOM 1371 N N . GLU A 1 173 ? 0.222 23.065 13.751 1.00 50.97 173 GLU A N 1
ATOM 1372 C CA . GLU A 1 173 ? -0.126 23.775 14.980 1.00 50.97 173 GLU A CA 1
ATOM 1373 C C . GLU A 1 173 ? -1.476 24.460 14.775 1.00 50.97 173 GLU A C 1
ATOM 1375 O O . GLU A 1 173 ? -1.638 25.390 13.988 1.00 50.97 173 GLU A O 1
ATOM 1380 N N . SER A 1 174 ? -2.484 23.966 15.488 1.00 51.91 174 SER A N 1
ATOM 1381 C CA . SER A 1 174 ? -3.728 24.692 15.658 1.00 51.91 174 SER A CA 1
ATOM 1382 C C . SER A 1 174 ? -3.387 26.024 16.324 1.00 51.91 174 SER A C 1
ATOM 1384 O O . SER A 1 174 ? -3.090 26.051 17.517 1.00 51.91 174 SER A O 1
ATOM 1386 N N . GLY A 1 175 ? -3.460 27.130 15.580 1.00 56.78 175 GLY A N 1
ATOM 1387 C CA . GLY A 1 175 ? -3.296 28.494 16.107 1.00 56.78 175 GLY A CA 1
ATOM 1388 C C . GLY A 1 175 ? -4.363 28.908 17.134 1.00 56.78 175 GLY A C 1
ATOM 1389 O O . GLY A 1 175 ? -4.544 30.091 17.398 1.00 56.78 175 GLY A O 1
ATOM 1390 N N . LEU A 1 176 ? -5.109 27.946 17.686 1.00 56.41 176 LEU A N 1
ATOM 1391 C CA . LEU A 1 176 ? -6.147 28.135 18.692 1.00 56.41 176 LEU A CA 1
ATOM 1392 C C . LEU A 1 176 ? -5.564 28.390 20.088 1.00 56.41 176 LEU A C 1
ATOM 1394 O O . LEU A 1 176 ? -6.206 29.040 20.907 1.00 56.41 176 LEU A O 1
ATOM 1398 N N . TYR A 1 177 ? -4.343 27.916 20.345 1.00 49.12 177 TYR A N 1
ATOM 1399 C CA . TYR A 1 177 ? -3.528 28.389 21.457 1.00 49.12 177 TYR A CA 1
ATOM 1400 C C . TYR A 1 177 ? -2.477 29.315 20.859 1.00 49.12 177 TYR A C 1
ATOM 1402 O O . TYR A 1 177 ? -1.569 28.855 20.171 1.00 49.12 177 TYR A O 1
ATOM 1410 N N . GLY A 1 178 ? -2.648 30.624 21.063 1.00 58.03 178 GLY A N 1
ATOM 1411 C CA . GLY A 1 178 ? -1.655 31.616 20.658 1.00 58.03 178 GLY A CA 1
ATOM 1412 C C . GLY A 1 178 ? -0.269 31.208 21.153 1.00 58.03 178 GLY A C 1
ATOM 1413 O O . GLY A 1 178 ? -0.157 30.598 22.222 1.00 58.03 178 GLY A O 1
ATOM 1414 N N . SER A 1 179 ? 0.753 31.508 20.345 1.00 61.09 179 SER A N 1
ATOM 1415 C CA . SER A 1 179 ? 2.167 31.264 20.643 1.00 61.09 179 SER A CA 1
ATOM 1416 C C . SER A 1 179 ? 2.419 31.454 22.131 1.00 61.09 179 SER A C 1
ATOM 1418 O O . SER A 1 179 ? 2.086 32.507 22.676 1.00 61.09 179 SER A O 1
ATOM 1420 N N . VAL A 1 180 ? 2.925 30.420 22.798 1.00 59.69 180 VAL A N 1
ATOM 1421 C CA . VAL A 1 180 ? 3.129 30.430 24.246 1.00 59.69 180 VAL A CA 1
ATOM 1422 C C . VAL A 1 180 ? 4.173 31.505 24.555 1.00 59.69 180 VAL A C 1
ATOM 1424 O O . VAL A 1 180 ? 5.370 31.255 24.457 1.00 59.69 180 VAL A O 1
ATOM 1427 N N . VAL A 1 181 ? 3.720 32.726 24.849 1.00 59.94 181 VAL A N 1
ATOM 1428 C CA . VAL A 1 181 ? 4.594 33.851 25.182 1.00 59.94 181 VAL A CA 1
ATOM 1429 C C . VAL A 1 181 ? 5.307 33.469 26.473 1.00 59.94 181 VAL A C 1
ATOM 1431 O O . VAL A 1 181 ? 4.674 33.162 27.489 1.00 59.94 181 VAL A O 1
ATOM 1434 N N . LYS A 1 182 ? 6.636 33.379 26.413 1.00 62.41 182 LYS A N 1
ATOM 1435 C CA . LYS A 1 182 ? 7.460 32.941 27.540 1.00 62.41 182 LYS A CA 1
ATOM 1436 C C . LYS A 1 182 ? 7.247 33.919 28.697 1.00 62.41 182 LYS A C 1
ATOM 1438 O O . LYS A 1 182 ? 7.229 35.129 28.487 1.00 62.41 182 LYS A O 1
ATOM 1443 N N . ALA A 1 183 ? 7.072 33.431 29.925 1.00 62.56 183 ALA A N 1
ATOM 1444 C CA . ALA A 1 183 ? 6.853 34.314 31.073 1.00 62.56 183 ALA A CA 1
ATOM 1445 C C . ALA A 1 183 ? 7.955 35.395 31.151 1.00 62.56 183 ALA A C 1
ATOM 1447 O O . ALA A 1 183 ? 9.138 35.060 31.175 1.00 62.56 183 ALA A O 1
ATOM 1448 N N . GLY A 1 184 ? 7.560 36.674 31.150 1.00 66.81 184 GLY A N 1
ATOM 1449 C CA . GLY A 1 184 ? 8.477 37.824 31.119 1.00 66.81 184 GLY A CA 1
ATOM 1450 C C . GLY A 1 184 ? 8.671 38.481 29.745 1.00 66.81 184 GLY A C 1
ATOM 1451 O O . GLY A 1 184 ? 9.356 39.499 29.670 1.00 66.81 184 GLY A O 1
ATOM 1452 N N . THR A 1 185 ? 8.052 37.945 28.688 1.00 68.75 185 THR A N 1
ATOM 1453 C CA . THR A 1 185 ? 7.977 38.574 27.358 1.00 68.75 185 THR A CA 1
ATOM 1454 C C . THR A 1 185 ? 6.587 39.157 27.101 1.00 68.75 185 THR A C 1
ATOM 1456 O O . THR A 1 185 ? 5.585 38.638 27.595 1.00 68.75 185 THR A O 1
ATOM 1459 N N . PHE A 1 186 ? 6.514 40.265 26.371 1.00 72.50 186 PHE A N 1
ATOM 1460 C CA . PHE A 1 186 ? 5.271 40.885 25.918 1.00 72.50 186 PHE A CA 1
ATOM 1461 C C . PHE A 1 186 ? 5.430 41.373 24.479 1.00 72.50 186 PHE A C 1
ATOM 1463 O O . PHE A 1 186 ? 6.533 41.674 24.038 1.00 72.50 186 PHE A O 1
ATOM 1470 N N . ILE A 1 187 ? 4.323 41.431 23.744 1.00 76.38 187 ILE A N 1
ATOM 1471 C CA . ILE A 1 187 ? 4.295 41.928 22.368 1.00 76.38 187 ILE A CA 1
ATOM 1472 C C . ILE A 1 187 ? 3.914 43.409 22.418 1.00 76.38 187 ILE A C 1
ATOM 1474 O O . ILE A 1 187 ? 2.908 43.759 23.041 1.00 76.38 187 ILE A O 1
ATOM 1478 N N . ASP A 1 188 ? 4.727 44.276 21.817 1.00 71.31 188 ASP A N 1
ATOM 1479 C CA . ASP A 1 188 ? 4.412 45.702 21.707 1.00 71.31 188 ASP A CA 1
ATOM 1480 C C . ASP A 1 188 ? 3.362 45.982 20.612 1.00 71.31 188 ASP A C 1
ATOM 1482 O O . ASP A 1 188 ? 2.918 45.093 19.884 1.00 71.31 188 ASP A O 1
ATOM 1486 N N . SER A 1 189 ? 2.914 47.235 20.497 1.00 74.69 189 SER A N 1
ATOM 1487 C CA . SER A 1 189 ? 1.914 47.641 19.497 1.00 74.69 189 SER A CA 1
ATOM 1488 C C . SER A 1 189 ? 2.373 47.474 18.044 1.00 74.69 189 SER A C 1
ATOM 1490 O O . SER A 1 189 ? 1.548 47.575 17.138 1.00 74.69 189 SER A O 1
ATOM 1492 N N . GLU A 1 190 ? 3.664 47.237 17.821 1.00 74.19 190 GLU A N 1
ATOM 1493 C CA . GLU A 1 190 ? 4.267 47.003 16.509 1.00 74.19 190 GLU A CA 1
ATOM 1494 C C . GLU A 1 190 ? 4.437 45.501 16.216 1.00 74.19 190 GLU A C 1
ATOM 1496 O O . GLU A 1 190 ? 4.882 45.124 15.133 1.00 74.19 190 GLU A O 1
ATOM 1501 N N . GLY A 1 191 ? 4.015 44.631 17.142 1.00 72.75 191 GLY A N 1
ATOM 1502 C CA . GLY A 1 191 ? 4.042 43.181 16.973 1.00 72.75 191 GLY A CA 1
ATOM 1503 C C . GLY A 1 191 ? 5.383 42.537 17.327 1.00 72.75 191 GLY A C 1
ATOM 1504 O O . GLY A 1 191 ? 5.582 41.366 17.004 1.00 72.75 191 GLY A O 1
ATOM 1505 N N . ILE A 1 192 ? 6.291 43.266 17.982 1.00 73.06 192 ILE A N 1
ATOM 1506 C CA . ILE A 1 192 ? 7.628 42.777 18.337 1.00 73.06 192 ILE A CA 1
ATOM 1507 C C . ILE A 1 192 ? 7.641 42.242 19.775 1.00 73.06 192 ILE A C 1
ATOM 1509 O O . ILE A 1 192 ? 7.108 42.865 20.693 1.00 73.06 192 ILE A O 1
ATOM 1513 N N . GLU A 1 193 ? 8.257 41.073 19.978 1.00 77.19 193 GLU A N 1
ATOM 1514 C CA . GLU A 1 193 ? 8.436 40.455 21.298 1.00 77.19 193 GLU A CA 1
ATOM 1515 C C . GLU A 1 193 ? 9.552 41.172 22.079 1.00 77.19 193 GLU A C 1
ATOM 1517 O O . GLU A 1 193 ? 10.700 41.229 21.640 1.00 77.19 193 GLU A O 1
ATOM 1522 N N . ARG A 1 194 ? 9.222 41.714 23.255 1.00 72.31 194 ARG A N 1
ATOM 1523 C CA . ARG A 1 194 ? 10.145 42.407 24.165 1.00 72.31 194 ARG A CA 1
ATOM 1524 C C . ARG A 1 194 ? 10.178 41.722 25.528 1.00 72.31 194 ARG A C 1
ATOM 1526 O O . ARG A 1 194 ? 9.154 41.244 26.010 1.00 72.31 194 ARG A O 1
ATOM 1533 N N . ILE A 1 195 ? 11.347 41.689 26.168 1.00 73.88 195 ILE A N 1
ATOM 1534 C CA . ILE A 1 195 ? 11.536 41.157 27.529 1.00 73.88 195 ILE A CA 1
ATOM 1535 C C . ILE A 1 195 ? 11.484 42.317 28.526 1.00 73.88 195 ILE A C 1
ATOM 1537 O O . ILE A 1 195 ? 12.154 43.331 28.341 1.00 73.88 195 ILE A O 1
ATOM 1541 N N . ALA A 1 196 ? 10.721 42.168 29.610 1.00 66.69 196 ALA A N 1
ATOM 1542 C CA . ALA A 1 196 ? 10.692 43.163 30.678 1.00 66.69 196 ALA A CA 1
ATOM 1543 C C . ALA A 1 196 ? 12.070 43.276 31.359 1.00 66.69 196 ALA A C 1
ATOM 1545 O O . ALA A 1 196 ? 12.525 42.325 31.992 1.00 66.69 196 ALA A O 1
ATOM 1546 N N . GLY A 1 197 ? 12.708 44.447 31.261 1.00 65.81 197 GLY A N 1
ATOM 1547 C CA . GLY A 1 197 ? 13.945 44.773 31.985 1.00 65.81 197 GLY A CA 1
ATOM 1548 C C . GLY A 1 197 ? 15.250 44.645 31.194 1.00 65.81 197 GLY A C 1
ATOM 1549 O O . GLY A 1 197 ? 16.311 44.789 31.792 1.00 65.81 197 GLY A O 1
ATOM 1550 N N . ILE A 1 198 ? 15.191 44.393 29.883 1.00 59.12 198 ILE A N 1
ATOM 1551 C CA . ILE A 1 198 ? 16.328 44.600 28.974 1.00 59.12 198 ILE A CA 1
ATOM 1552 C C . ILE A 1 198 ? 16.089 45.926 28.248 1.00 59.12 198 ILE A C 1
ATOM 1554 O O . ILE A 1 198 ? 15.194 46.020 27.408 1.00 59.12 198 ILE A O 1
ATOM 1558 N N . ASP A 1 199 ? 16.858 46.951 28.611 1.00 59.16 199 ASP A N 1
ATOM 1559 C CA . ASP A 1 199 ? 16.973 48.162 27.802 1.00 59.16 199 ASP A CA 1
ATOM 1560 C C . ASP A 1 199 ? 17.919 47.847 26.636 1.00 59.16 199 ASP A C 1
ATOM 1562 O O . ASP A 1 199 ? 19.063 47.443 26.836 1.00 59.16 199 ASP A O 1
ATOM 1566 N N . ASP A 1 200 ? 17.427 48.013 25.410 1.00 59.03 200 ASP A N 1
ATOM 1567 C CA . ASP A 1 200 ? 18.116 47.710 24.143 1.00 59.03 200 ASP A CA 1
ATOM 1568 C C . ASP A 1 200 ? 19.239 48.722 23.805 1.00 59.03 200 ASP A C 1
ATOM 1570 O O . ASP A 1 200 ? 19.595 48.915 22.648 1.00 59.03 200 ASP A O 1
ATOM 1574 N N . ASP A 1 201 ? 19.784 49.406 24.818 1.00 50.78 201 ASP A N 1
ATOM 1575 C CA . ASP A 1 201 ? 20.839 50.419 24.674 1.00 50.78 201 ASP A CA 1
ATOM 1576 C C . ASP A 1 201 ? 21.959 50.270 25.720 1.00 50.78 201 ASP A C 1
ATOM 1578 O O . ASP A 1 201 ? 22.520 51.243 26.222 1.00 50.78 201 ASP A O 1
ATOM 1582 N N . SER A 1 202 ? 22.321 49.031 26.064 1.00 47.47 202 SER A N 1
ATOM 1583 C CA . SER A 1 202 ? 23.583 48.755 26.758 1.00 47.47 202 SER A CA 1
ATOM 1584 C C . SER A 1 202 ? 24.508 47.940 25.864 1.00 47.47 202 SER A C 1
ATOM 1586 O O . SER A 1 202 ? 24.587 46.714 25.945 1.00 47.47 202 SER A O 1
ATOM 1588 N N . ASN A 1 203 ? 25.238 48.657 25.015 1.00 49.47 203 ASN A N 1
ATOM 1589 C CA . ASN A 1 203 ? 26.454 48.190 24.364 1.00 49.47 203 ASN A CA 1
ATOM 1590 C C . ASN A 1 203 ? 27.588 48.059 25.401 1.00 49.47 203 ASN A C 1
ATOM 1592 O O . ASN A 1 203 ? 28.586 48.772 25.306 1.00 49.47 203 ASN A O 1
ATOM 1596 N N . ASP A 1 204 ? 27.413 47.206 26.416 1.00 44.38 204 ASP A N 1
ATOM 1597 C CA . ASP A 1 204 ? 28.441 46.977 27.433 1.00 44.38 204 ASP A CA 1
ATOM 1598 C C . ASP A 1 204 ? 28.764 45.487 27.579 1.00 44.38 204 ASP A C 1
ATOM 1600 O O . ASP A 1 204 ? 28.023 44.674 28.141 1.00 44.38 204 ASP A O 1
ATOM 1604 N N . ASP A 1 205 ? 29.918 45.162 27.005 1.00 53.56 205 ASP A N 1
ATOM 1605 C CA . ASP A 1 205 ? 30.717 43.971 27.223 1.00 53.56 205 ASP A CA 1
ATOM 1606 C C . ASP A 1 205 ? 30.969 43.786 28.726 1.00 53.56 205 ASP A C 1
ATOM 1608 O O . ASP A 1 205 ? 31.901 44.340 29.302 1.00 53.56 205 ASP A O 1
ATOM 1612 N N . SER A 1 206 ? 30.138 42.985 29.389 1.00 46.09 206 SER A N 1
ATOM 1613 C CA . SER A 1 206 ? 30.480 42.442 30.703 1.00 46.09 206 SER A CA 1
ATOM 1614 C C . SER A 1 206 ? 30.449 40.922 30.649 1.00 46.09 206 SER A C 1
ATOM 1616 O O . SER A 1 206 ? 29.471 40.242 30.957 1.00 46.09 206 SER A O 1
ATOM 1618 N N . GLY A 1 207 ? 31.589 40.380 30.220 1.00 50.91 207 GLY A N 1
ATOM 1619 C CA . GLY A 1 207 ? 31.905 38.968 30.319 1.00 50.91 207 GLY A CA 1
ATOM 1620 C C . GLY A 1 207 ? 31.755 38.458 31.752 1.00 50.91 207 GLY A C 1
ATOM 1621 O O . GLY A 1 207 ? 32.608 38.691 32.606 1.00 50.91 207 GLY A O 1
ATOM 1622 N N . PHE A 1 208 ? 30.705 37.678 31.989 1.00 42.28 208 PHE A N 1
ATOM 1623 C CA . PHE A 1 208 ? 30.611 36.808 33.151 1.00 42.28 208 PHE A CA 1
ATOM 1624 C C . PHE A 1 208 ? 31.174 35.430 32.777 1.00 42.28 208 PHE A C 1
ATOM 1626 O O . PHE A 1 208 ? 30.542 34.645 32.067 1.00 42.28 208 PHE A O 1
ATOM 1633 N N . ARG A 1 209 ? 32.406 35.146 33.217 1.00 49.19 209 ARG A N 1
ATOM 1634 C CA . ARG A 1 209 ? 32.981 33.793 33.208 1.00 49.19 209 ARG A CA 1
ATOM 1635 C C . ARG A 1 209 ? 32.686 33.141 34.559 1.00 49.19 209 ARG A C 1
ATOM 1637 O O . ARG A 1 209 ? 33.257 33.583 35.546 1.00 49.19 209 ARG A O 1
ATOM 1644 N N . ILE A 1 210 ? 31.840 32.106 34.491 1.00 50.03 210 ILE A N 1
ATOM 1645 C CA . ILE A 1 210 ? 31.524 31.014 35.442 1.00 50.03 210 ILE A CA 1
ATOM 1646 C C . ILE A 1 210 ? 31.456 31.381 36.928 1.00 50.03 210 ILE A C 1
ATOM 1648 O O . ILE A 1 210 ? 32.523 31.560 37.553 1.00 50.03 210 ILE A O 1
#

Sequence (210 aa):
LNNTPVIFLGEPITAGETSFWTWQAMTILGIALSFAALIGAIMYRNYVERRRIEILRGILTDSLMSLKASNEYIETIFKCYKDLVRFFRSRGAMKKVYETTREFEDAVNSMLSGIAPPEDLDVFFSLFEEARYSDHEIGADQRDRAISALQSIINHMSISLGEGMLNRTASNESGLYGSVVKAGTFIDSEGIERIAGIDDDSNDDSGFRI

pLDDT: mean 71.22, std 11.4, range [42.28, 90.25]

Foldseek 3Di:
DDDDDDDDDPDPPPPPCCDPVVVVVVVVVVVVVVVVVVVVVVVVVLVVLLVLLVVLLVLLVVLLVCLVVDPPLLVSLVSSVVSLQVSLVVVVLDPDPDPDLVVVLVSCCVSCVPQADPVLSVLSSVLNVCSVPPPDDDDPVNSVSNSVSSVRSSVSSCVVSVVVVPPPDVVPPPCPPPDPLPPQWDADPVRDIDGPPDDPPPPDDDDDDD